Protein AF-0000000075994487 (afdb_homodimer)

Foldseek 3Di:
DVVVVVVVCLVVNAQDKDFDPPWDKDFDDPVLVVLCVVCVVVVRSQRWHWDFDPDPGTIITTTMHRPVLVVVQVVQVVVVHDRCSNVVVVVVSVVVSVVVCVVVVVVVDPDPVVVVVVVVVVVVPPPPD/DVVVVVVVQLVVNAQDKDFDPPWDKDFDDPVLLVLCVVCVVVVRSQRWHWDFDPDPGGIITTTMHRPVLVVVQVVQVVVVHDRCSNVVVVVVSVVVSVVVCVVVVVVVDPDPVVVVVVVVVVVPPPPPD

Organism: Limulus polyphemus (NCBI:txid6850)

InterPro domains:
  IPR037198 MutL, C-terminal domain superfamily [SSF118116] (3-127)
  IPR042121 MutL, C-terminal domain, regulatory subdomain [G3DSA:3.30.1370.100] (17-128)

Nearest PDB structures (foldseek):
  3ncv-assembly1_A  TM=6.161E-01  e=7.535E-03  Neisseria gonorrhoeae FA 1090
  3gab-assembly2_B  TM=7.189E-01  e=1.034E-01  Bacillus subtilis
  3kdk-assembly1_B  TM=6.990E-01  e=8.539E-02  Bacillus subtilis
  3kdg-assembly1_A  TM=7.070E-01  e=1.838E-01  Bacillus subtilis
  3gab-assembly3_D-2  TM=7.242E-01  e=2.373E-01  Bacillus subtilis

Sequence (258 aa):
MYFVELYKSMNSKNVASSSVQPPLELPCEPDLLQLIKAFTPQLEKLGITITYEASQNSMVKVHTVPSCMLEKEVNEVKRGRKPVIAELVENLIREQMELCKQTRGASGALPKTLVYVLNSQACHGKIHLMYFVELYKSMNSKNVASSSVQPPLELPCEPDLLQLIKAFTPQLEKLGITITYEASQNSMVKVHTVPSCMLEKEVNEVKRGRKPVIAELVENLIREQMELCKQTRGASGALPKTLVYVLNSQACHGKIHL

Radius of gyration: 22.22 Å; Cα contacts (8 Å, |Δi|>4): 333; chains: 2; bounding box: 48×70×47 Å

Solvent-accessible surface area (backbone atoms only — not comparable to full-atom values): 14133 Å² total; per-residue (Å²): 114,68,64,57,50,50,36,57,33,51,76,81,37,64,40,62,56,34,79,41,84,76,54,46,76,40,86,36,53,70,72,54,46,53,48,48,67,74,40,43,70,65,38,40,42,50,13,36,40,73,50,73,56,94,50,93,66,40,41,33,36,33,42,28,34,33,36,67,47,55,51,48,28,52,54,33,42,74,73,72,45,72,80,48,48,69,59,52,51,51,49,40,52,49,55,52,48,53,49,43,44,59,42,36,62,64,47,60,40,69,52,66,56,57,51,50,52,50,53,65,50,50,64,60,60,65,57,82,114,115,68,66,57,50,50,34,56,31,54,77,82,36,66,39,60,55,34,78,42,85,76,55,47,74,41,87,36,54,71,73,54,47,53,48,47,66,73,39,42,70,64,37,41,44,50,14,34,40,73,48,72,56,94,50,92,68,39,41,33,35,32,41,27,34,35,36,68,50,56,51,47,28,54,53,33,43,74,74,70,44,73,80,46,46,70,60,53,52,52,50,41,51,49,55,52,49,54,50,43,44,59,42,36,62,65,47,60,39,68,52,65,55,57,50,51,52,50,54,65,48,53,64,63,60,63,58,84,115

Structure (mmCIF, N/CA/C/O backbone):
data_AF-0000000075994487-model_v1
#
loop_
_entity.id
_entity.type
_entity.pdbx_description
1 polymer 'DNA mismatch repair protein Mlh3-like'
#
loop_
_atom_site.group_PDB
_atom_site.id
_atom_site.type_symbol
_atom_site.label_atom_id
_atom_site.label_alt_id
_atom_site.label_comp_id
_atom_site.label_asym_id
_atom_site.label_entity_id
_atom_site.label_seq_id
_atom_site.pdbx_PDB_ins_code
_atom_site.Cartn_x
_atom_site.Cartn_y
_atom_site.Cartn_z
_atom_site.occupancy
_atom_site.B_iso_or_equiv
_atom_site.auth_seq_id
_atom_site.auth_comp_id
_atom_site.auth_asym_id
_atom_site.auth_atom_id
_atom_site.pdbx_PDB_model_num
ATOM 1 N N . MET A 1 1 ? -16.656 8.016 21.25 1 25.52 1 MET A N 1
ATOM 2 C CA . MET A 1 1 ? -17.547 7.75 20.141 1 25.52 1 MET A CA 1
ATOM 3 C C . MET A 1 1 ? -16.938 8.227 18.812 1 25.52 1 MET A C 1
ATOM 5 O O . MET A 1 1 ? -17.047 7.543 17.797 1 25.52 1 MET A O 1
ATOM 9 N N . TYR A 1 2 ? -16.484 9.453 18.781 1 30.03 2 TYR A N 1
ATOM 10 C CA . TYR A 1 2 ? -15.961 10.117 17.594 1 30.03 2 TYR A CA 1
ATOM 11 C C . TYR A 1 2 ? -14.758 9.359 17.031 1 30.03 2 TYR A C 1
ATOM 13 O O . TYR A 1 2 ? -14.57 9.297 15.82 1 30.03 2 TYR A O 1
ATOM 21 N N . PHE A 1 3 ? -13.938 8.844 18 1 31.95 3 PHE A N 1
ATOM 22 C CA . PHE A 1 3 ? -12.703 8.164 17.609 1 31.95 3 PHE A CA 1
ATOM 23 C C . PHE A 1 3 ? -13 6.996 16.672 1 31.95 3 PHE A C 1
ATOM 25 O O . PHE A 1 3 ? -12.32 6.824 15.664 1 31.95 3 PHE A O 1
ATOM 32 N N . VAL A 1 4 ? -13.914 6.246 17.172 1 37.81 4 VAL A N 1
ATOM 33 C CA . VAL A 1 4 ? -14.242 5 16.5 1 37.81 4 VAL A CA 1
ATOM 34 C C . VAL A 1 4 ? -14.781 5.297 15.102 1 37.81 4 VAL A C 1
ATOM 36 O O . VAL A 1 4 ? -14.477 4.582 14.141 1 37.81 4 VAL A O 1
ATOM 39 N N . GLU A 1 5 ? -15.578 6.277 15.148 1 37.22 5 GLU A N 1
ATOM 40 C CA . GLU A 1 5 ? -16.234 6.586 13.883 1 37.22 5 GLU A CA 1
ATOM 41 C C . GLU A 1 5 ? -15.227 7.035 12.828 1 37.22 5 GLU A C 1
ATOM 43 O O . GLU A 1 5 ? -15.352 6.688 11.656 1 37.22 5 GLU A O 1
ATOM 48 N N . LEU A 1 6 ? -14.359 7.793 13.344 1 37.19 6 LEU A N 1
ATOM 49 C CA . LEU A 1 6 ? -13.336 8.297 12.422 1 37.19 6 LEU A CA 1
ATOM 50 C C . LEU A 1 6 ? -12.492 7.148 11.867 1 37.19 6 LEU A C 1
ATOM 52 O O . LEU A 1 6 ? -12.133 7.152 10.688 1 37.19 6 LEU A O 1
ATOM 56 N N . TYR A 1 7 ? -12.273 6.266 12.844 1 38.31 7 TYR A N 1
ATOM 57 C CA . TYR A 1 7 ? -11.508 5.102 12.398 1 38.31 7 TYR A CA 1
ATOM 58 C C . TYR A 1 7 ? -12.281 4.316 11.344 1 38.31 7 TYR A C 1
ATOM 60 O O . TYR A 1 7 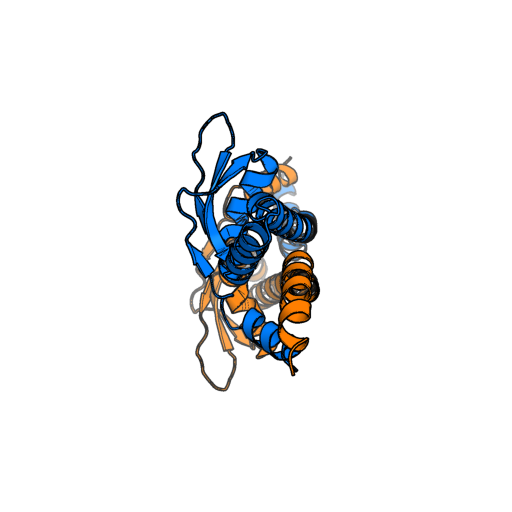? -11.695 3.801 10.391 1 38.31 7 TYR A O 1
ATOM 68 N N . LYS A 1 8 ? -13.531 4.168 11.766 1 39.31 8 LYS A N 1
ATOM 69 C CA . LYS A 1 8 ? -14.383 3.422 10.844 1 39.31 8 LYS A CA 1
ATOM 70 C C . LYS A 1 8 ? -14.367 4.047 9.453 1 39.31 8 LYS A C 1
ATOM 72 O O . LYS A 1 8 ? -14.438 3.34 8.445 1 39.31 8 LYS A O 1
ATOM 77 N N . SER A 1 9 ? -14.406 5.379 9.508 1 38.44 9 SER A N 1
ATOM 78 C CA . SER A 1 9 ? -14.438 6.098 8.234 1 38.44 9 SER A CA 1
ATOM 79 C C . SER A 1 9 ? -13.133 5.926 7.469 1 38.44 9 SER A C 1
ATOM 81 O O . SER A 1 9 ? -13.125 5.957 6.234 1 38.44 9 SER A O 1
ATOM 83 N N . MET A 1 10 ? -12.07 5.922 8.156 1 39.94 10 MET A N 1
ATOM 84 C CA . MET A 1 10 ? -10.789 5.895 7.457 1 39.94 10 MET A CA 1
ATOM 85 C C . MET A 1 10 ? -10.602 4.57 6.727 1 39.94 10 MET A C 1
ATOM 87 O O . MET A 1 10 ? -9.945 4.52 5.688 1 39.94 10 MET A O 1
ATOM 91 N N . ASN A 1 11 ? -10.984 3.475 7.359 1 43.53 11 ASN A N 1
ATOM 92 C CA . ASN A 1 11 ? -10.844 2.252 6.578 1 43.53 11 ASN A CA 1
ATOM 93 C C . ASN A 1 11 ? -11.516 2.381 5.215 1 43.53 11 ASN A C 1
ATOM 95 O O . ASN A 1 11 ? -11.008 1.871 4.215 1 43.53 11 ASN A O 1
ATOM 99 N N . SER A 1 12 ? -12.875 2.537 5.254 1 44.47 12 SER A N 1
ATOM 100 C CA . SER A 1 12 ? -13.625 2.674 4.012 1 44.47 12 SER A CA 1
ATOM 101 C C . SER A 1 12 ? -13.539 4.098 3.469 1 44.47 12 SER A C 1
ATOM 103 O O . SER A 1 12 ? -13.641 4.312 2.26 1 44.47 12 SER A O 1
ATOM 105 N N . LYS A 1 13 ? -13.688 5.246 4.348 1 50.5 13 LYS A N 1
ATOM 106 C CA . LYS A 1 13 ? -13.984 6.59 3.855 1 50.5 13 LYS A CA 1
ATOM 107 C C . LYS A 1 13 ? -12.742 7.477 3.895 1 50.5 13 LYS A C 1
ATOM 109 O O . LYS A 1 13 ? -11.953 7.41 4.84 1 50.5 13 LYS A O 1
ATOM 114 N N . ASN A 1 14 ? -12.219 8.016 2.75 1 60.41 14 ASN A N 1
ATOM 115 C CA . ASN A 1 14 ? -11.281 9.094 2.48 1 60.41 14 ASN A CA 1
ATOM 116 C C . ASN A 1 14 ? -11.383 10.203 3.527 1 60.41 14 ASN A C 1
ATOM 118 O O . ASN A 1 14 ? -12.477 10.547 3.967 1 60.41 14 ASN A O 1
ATOM 122 N N . VAL A 1 15 ? -10.227 10.375 4.273 1 76.12 15 VAL A N 1
ATOM 123 C CA . VAL A 1 15 ? -10.109 11.539 5.148 1 76.12 15 VAL A CA 1
ATOM 124 C C . VAL A 1 15 ? -10.461 12.805 4.371 1 76.12 15 VAL A C 1
ATOM 126 O O . VAL A 1 15 ? -10.078 12.953 3.207 1 76.12 15 VAL A O 1
ATOM 129 N N . ALA A 1 16 ? -11.422 13.625 4.988 1 85.31 16 ALA A N 1
ATOM 130 C CA . ALA A 1 16 ? -11.734 14.898 4.344 1 85.31 16 ALA A CA 1
ATOM 131 C C . ALA A 1 16 ? -10.461 15.688 4.059 1 85.31 16 ALA A C 1
ATOM 133 O O . ALA A 1 16 ? -9.578 15.805 4.918 1 85.31 16 ALA A O 1
ATOM 134 N N . SER A 1 17 ? -10.359 16.125 2.855 1 90.81 17 SER A N 1
ATOM 135 C CA . SER A 1 17 ? -9.141 16.797 2.43 1 90.81 17 SER A CA 1
ATOM 136 C C . SER A 1 17 ? -9.422 18.266 2.1 1 90.81 17 SER A C 1
ATOM 138 O O . SER A 1 17 ? -10.547 18.625 1.745 1 90.81 17 SER A O 1
ATOM 140 N N . SER A 1 18 ? -8.484 19.125 2.436 1 93.94 18 SER A N 1
ATOM 141 C CA . SER A 1 18 ? -8.547 20.547 2.09 1 93.94 18 SER A CA 1
ATOM 142 C C . SER A 1 18 ? -7.355 20.953 1.229 1 93.94 18 SER A C 1
ATOM 144 O O . SER A 1 18 ? -6.246 20.438 1.403 1 93.94 18 SER A O 1
ATOM 146 N N . SER A 1 19 ? -7.613 21.922 0.346 1 96 19 SER A N 1
ATOM 147 C CA . SER A 1 19 ? -6.551 22.391 -0.541 1 96 19 SER A CA 1
ATOM 148 C C . SER A 1 19 ? -5.652 23.406 0.159 1 96 19 SER A C 1
ATOM 150 O O . SER A 1 19 ? -6.105 24.156 1.029 1 96 19 SER A O 1
ATOM 152 N N . VAL A 1 20 ? -4.438 23.266 -0.206 1 93.31 20 VAL A N 1
ATOM 153 C CA . VAL A 1 20 ? -3.475 24.25 0.297 1 93.31 20 VAL A CA 1
ATOM 154 C C . VAL A 1 20 ? -2.979 25.125 -0.851 1 93.31 20 VAL A C 1
ATOM 156 O O . VAL A 1 20 ? -2.461 24.609 -1.85 1 93.31 20 VAL A O 1
ATOM 159 N N . GLN A 1 21 ? -3.143 26.406 -0.638 1 91.75 21 GLN A N 1
ATOM 160 C CA . GLN A 1 21 ? -2.697 27.375 -1.64 1 91.75 21 GLN A CA 1
ATOM 161 C C . GLN A 1 21 ? -1.892 28.5 -0.999 1 91.75 21 GLN A C 1
ATOM 163 O O . GLN A 1 21 ? -2.395 29.203 -0.126 1 91.75 21 GLN A O 1
ATOM 168 N N . PRO A 1 22 ? -0.601 28.734 -1.573 1 93.06 22 PRO A N 1
ATOM 169 C CA . PRO A 1 22 ? 0.093 27.906 -2.57 1 93.06 22 PRO A CA 1
ATOM 170 C C . PRO A 1 22 ? 0.47 26.531 -2.041 1 93.06 22 PRO A C 1
ATOM 172 O O . PRO A 1 22 ? 0.491 26.312 -0.827 1 93.06 22 PRO A O 1
ATOM 175 N N . PRO A 1 23 ? 0.705 25.609 -2.914 1 94.81 23 PRO A N 1
ATOM 176 C CA . PRO A 1 23 ? 1.101 24.281 -2.441 1 94.81 23 PRO A CA 1
ATOM 177 C C . PRO A 1 23 ? 2.297 24.312 -1.492 1 94.81 23 PRO A C 1
ATOM 179 O O . PRO A 1 23 ? 3.17 25.172 -1.634 1 94.81 23 PRO A O 1
ATOM 182 N N . LEU A 1 24 ? 2.244 23.406 -0.53 1 94.06 24 LEU A N 1
ATOM 183 C CA . LEU A 1 24 ? 3.361 23.312 0.403 1 94.06 24 LEU A CA 1
ATOM 184 C C . LEU A 1 24 ? 4.547 22.594 -0.24 1 94.06 24 LEU A C 1
ATOM 186 O O . LEU A 1 24 ? 4.379 21.547 -0.865 1 94.06 24 LEU A O 1
ATOM 190 N N . GLU A 1 25 ? 5.656 23.219 -0.184 1 92.06 25 GLU A N 1
ATOM 191 C CA . GLU A 1 25 ? 6.875 22.609 -0.707 1 92.06 25 GLU A CA 1
ATOM 192 C C . GLU A 1 25 ? 7.707 22 0.413 1 92.06 25 GLU A C 1
ATOM 194 O O . GLU A 1 25 ? 8.008 22.656 1.408 1 92.06 25 GLU A O 1
ATOM 199 N N . LEU A 1 26 ? 7.914 20.781 0.241 1 91.25 26 LEU A N 1
ATOM 200 C CA . LEU A 1 26 ? 8.711 20.078 1.241 1 91.25 26 LEU A CA 1
ATOM 201 C C . LEU A 1 26 ? 9.922 19.422 0.602 1 91.25 26 LEU A C 1
ATOM 203 O O . LEU A 1 26 ? 9.844 18.906 -0.513 1 91.25 26 LEU A O 1
ATOM 207 N N . PRO A 1 27 ? 11.055 19.547 1.293 1 88.06 27 PRO A N 1
ATOM 208 C CA . PRO A 1 27 ? 12.211 18.797 0.791 1 88.06 27 PRO A CA 1
ATOM 209 C C . PRO A 1 27 ? 12 17.281 0.825 1 88.06 27 PRO A C 1
ATOM 211 O O . PRO A 1 27 ? 11.305 16.781 1.708 1 88.06 27 PRO A O 1
ATOM 214 N N . CYS A 1 28 ? 12.547 16.547 -0.236 1 86.75 28 CYS A N 1
ATOM 215 C CA . CYS A 1 28 ? 12.328 15.102 -0.309 1 86.75 28 CYS A CA 1
ATOM 216 C C . CYS A 1 28 ? 13.594 14.383 -0.771 1 86.75 28 CYS A C 1
ATOM 218 O O . CYS A 1 28 ? 14.125 14.68 -1.84 1 86.75 28 CYS A O 1
ATOM 220 N N . GLU A 1 29 ? 14.07 13.562 0.104 1 83.06 29 GLU A N 1
ATOM 221 C CA . GLU A 1 29 ? 15.18 12.703 -0.292 1 83.06 29 GLU A CA 1
ATOM 222 C C . GLU A 1 29 ? 14.75 11.695 -1.36 1 83.06 29 GLU A C 1
ATOM 224 O O . GLU A 1 29 ? 13.586 11.312 -1.42 1 83.06 29 GLU A O 1
ATOM 229 N N . PRO A 1 30 ? 15.742 11.258 -2.164 1 80.81 30 PRO A N 1
ATOM 230 C CA . PRO A 1 30 ? 15.414 10.336 -3.254 1 80.81 30 PRO A CA 1
ATOM 231 C C . PRO A 1 30 ? 14.703 9.07 -2.764 1 80.81 30 PRO A C 1
ATOM 233 O O . PRO A 1 30 ? 13.773 8.594 -3.412 1 80.81 30 PRO A O 1
ATOM 236 N N . ASP A 1 31 ? 15.18 8.531 -1.691 1 78.06 31 ASP A N 1
ATOM 237 C CA . ASP A 1 31 ? 14.57 7.316 -1.156 1 78.06 31 ASP A CA 1
ATOM 238 C C . ASP A 1 31 ? 13.125 7.57 -0.732 1 78.06 31 ASP A C 1
ATOM 240 O O . ASP A 1 31 ? 12.258 6.723 -0.947 1 78.06 31 ASP A O 1
ATOM 244 N N . LEU A 1 32 ? 12.891 8.711 -0.14 1 81.94 32 LEU A N 1
ATOM 245 C CA . LEU A 1 32 ? 11.547 9.078 0.289 1 81.94 32 LEU A CA 1
ATOM 246 C C . LEU A 1 32 ? 10.633 9.305 -0.913 1 81.94 32 LEU A C 1
ATOM 248 O O . LEU A 1 32 ? 9.461 8.914 -0.892 1 81.94 32 LEU A O 1
ATOM 252 N N . LEU A 1 33 ? 11.219 9.914 -1.894 1 84.62 33 LEU A N 1
ATOM 253 C CA . LEU A 1 33 ? 10.445 10.18 -3.102 1 84.62 33 LEU A CA 1
ATOM 254 C C . LEU A 1 33 ? 9.953 8.883 -3.73 1 84.62 33 LEU A C 1
ATOM 256 O O . LEU A 1 33 ? 8.805 8.812 -4.188 1 84.62 33 LEU A O 1
ATOM 260 N N . GLN A 1 34 ? 10.828 7.887 -3.758 1 80.5 34 GLN A N 1
ATOM 261 C CA . GLN A 1 34 ? 10.453 6.594 -4.32 1 80.5 34 GLN A CA 1
ATOM 262 C C . GLN A 1 34 ? 9.289 5.977 -3.543 1 80.5 34 GLN A C 1
ATOM 264 O O . GLN A 1 34 ? 8.383 5.398 -4.137 1 80.5 34 GLN A O 1
ATOM 269 N N . LEU A 1 35 ? 9.375 6.117 -2.291 1 81.75 35 LEU A N 1
ATOM 270 C CA . LEU A 1 35 ? 8.328 5.574 -1.437 1 81.75 35 LEU A CA 1
ATOM 271 C C . LEU A 1 35 ? 7.016 6.324 -1.645 1 81.75 35 LEU A C 1
ATOM 273 O O . LEU A 1 35 ? 5.949 5.711 -1.71 1 81.75 35 LEU A O 1
ATOM 277 N N . ILE A 1 36 ? 7.117 7.617 -1.735 1 85.56 36 ILE A N 1
ATOM 278 C CA . ILE A 1 36 ? 5.934 8.438 -1.955 1 85.56 36 ILE A CA 1
ATOM 279 C C . ILE A 1 36 ? 5.246 8.016 -3.254 1 85.56 36 ILE A C 1
ATOM 281 O O . ILE A 1 36 ? 4.027 7.855 -3.295 1 85.56 36 ILE A O 1
ATOM 285 N N . LYS A 1 37 ? 6.055 7.801 -4.25 1 80.31 37 LYS A N 1
ATOM 286 C CA . LYS A 1 37 ? 5.52 7.398 -5.547 1 80.31 37 LYS A CA 1
ATOM 287 C C . LYS A 1 37 ? 4.816 6.047 -5.457 1 80.31 37 LYS A C 1
ATOM 289 O O . LYS A 1 37 ? 3.756 5.852 -6.051 1 80.31 37 LYS A O 1
ATOM 294 N N . ALA A 1 38 ? 5.457 5.227 -4.707 1 73.94 38 ALA A N 1
ATOM 295 C CA . ALA A 1 38 ? 4.949 3.863 -4.598 1 73.94 38 ALA A CA 1
ATOM 296 C C . ALA A 1 38 ? 3.686 3.816 -3.742 1 73.94 38 ALA A C 1
ATOM 298 O O . ALA A 1 38 ? 2.838 2.939 -3.922 1 73.94 38 ALA A O 1
ATOM 299 N N . PHE A 1 39 ? 3.512 4.785 -2.898 1 78.94 39 PHE A N 1
ATOM 300 C CA . PHE A 1 39 ? 2.426 4.684 -1.932 1 78.94 39 PHE A CA 1
ATOM 301 C C . PHE A 1 39 ? 1.471 5.863 -2.061 1 78.94 39 PHE A C 1
ATOM 303 O O . PHE A 1 39 ? 0.866 6.289 -1.076 1 78.94 39 PHE A O 1
ATOM 310 N N . THR A 1 40 ? 1.417 6.383 -3.207 1 83.44 40 THR A N 1
ATOM 311 C CA . THR A 1 40 ? 0.535 7.508 -3.502 1 83.44 40 THR A CA 1
ATOM 312 C C . THR A 1 40 ? -0.908 7.172 -3.137 1 83.44 40 THR A C 1
ATOM 314 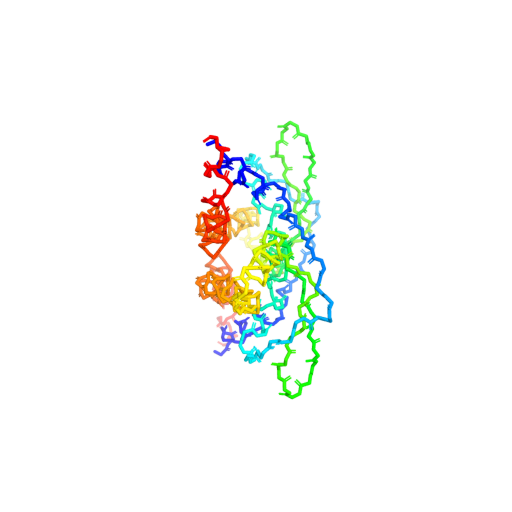O O . THR A 1 40 ? -1.586 7.961 -2.477 1 83.44 40 THR A O 1
ATOM 317 N N . PRO A 1 41 ? -1.413 5.965 -3.438 1 78.94 41 PRO A N 1
ATOM 318 C CA . PRO A 1 41 ? -2.807 5.664 -3.098 1 78.94 41 PRO A CA 1
ATOM 319 C C . PRO A 1 41 ? -3.07 5.719 -1.595 1 78.94 41 PRO A C 1
ATOM 321 O O . PRO A 1 41 ? -4.137 6.172 -1.168 1 78.94 41 PRO A O 1
ATOM 324 N N . GLN A 1 42 ? -2.15 5.262 -0.844 1 79.56 42 GLN A N 1
ATOM 325 C CA . GLN A 1 42 ? -2.301 5.281 0.607 1 79.56 42 GLN A CA 1
ATOM 326 C C . GLN A 1 42 ? -2.309 6.715 1.141 1 79.56 42 GLN A C 1
ATOM 328 O O . GLN A 1 42 ? -3.061 7.031 2.064 1 79.56 42 GLN A O 1
ATOM 333 N N . LEU A 1 43 ? -1.504 7.531 0.589 1 87 43 LEU A N 1
ATOM 334 C CA . LEU A 1 43 ? -1.44 8.93 1.009 1 87 43 LEU A CA 1
ATOM 335 C C . LEU A 1 43 ? -2.723 9.664 0.641 1 87 43 LEU A C 1
ATOM 337 O O . LEU A 1 43 ? -3.201 10.508 1.404 1 87 43 LEU A O 1
ATOM 341 N N . GLU A 1 44 ? -3.215 9.297 -0.473 1 86.44 44 GLU A N 1
ATOM 342 C CA . GLU A 1 44 ? -4.461 9.922 -0.921 1 86.44 44 GLU A CA 1
ATOM 343 C C . GLU A 1 44 ? -5.621 9.555 -0.002 1 86.44 44 GLU A C 1
ATOM 345 O O . GLU A 1 44 ? -6.523 10.367 0.221 1 86.44 44 GLU A O 1
ATOM 350 N N . LYS A 1 45 ? -5.578 8.438 0.495 1 80.38 45 LYS A N 1
ATOM 351 C CA . LYS A 1 45 ? -6.602 8.016 1.447 1 80.38 45 LYS A CA 1
ATOM 352 C C . LYS A 1 45 ? -6.551 8.867 2.715 1 80.38 45 LYS A C 1
ATOM 354 O O . LYS A 1 45 ? -7.559 9.016 3.41 1 80.38 45 LYS A O 1
ATOM 359 N N . LEU A 1 46 ? -5.426 9.438 2.928 1 85.81 46 LEU A N 1
ATOM 360 C CA . LEU A 1 46 ? -5.25 10.289 4.098 1 85.81 46 LEU A CA 1
ATOM 361 C C . LEU A 1 46 ? -5.496 11.758 3.748 1 85.81 46 LEU A C 1
ATOM 363 O O . LEU A 1 46 ? -5.258 12.641 4.57 1 85.81 46 LEU A O 1
ATOM 367 N N . GLY A 1 47 ? -5.836 12.039 2.533 1 90 47 GLY A N 1
ATOM 368 C CA . GLY A 1 47 ? -6.152 13.398 2.115 1 90 47 GLY A CA 1
ATOM 369 C C . GLY A 1 47 ? -4.953 14.148 1.575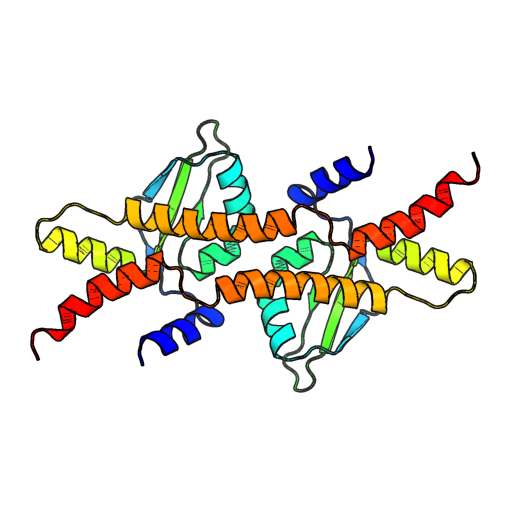 1 90 47 GLY A C 1
ATOM 370 O O . GLY A 1 47 ? -4.996 15.375 1.422 1 90 47 GLY A O 1
ATOM 371 N N . ILE A 1 48 ? -3.879 13.406 1.362 1 93.38 48 ILE A N 1
ATOM 372 C CA . ILE A 1 48 ? -2.656 14.07 0.918 1 93.38 48 ILE A CA 1
ATOM 373 C C . ILE A 1 48 ? -2.447 13.82 -0.574 1 93.38 48 ILE A C 1
ATOM 375 O O . ILE A 1 48 ? -2.41 12.672 -1.019 1 93.38 48 ILE A O 1
ATOM 379 N N . THR A 1 49 ? -2.359 14.82 -1.304 1 95.44 49 THR A N 1
ATOM 380 C CA . THR A 1 49 ? -1.992 14.758 -2.713 1 95.44 49 THR A CA 1
ATOM 381 C C . THR A 1 49 ? -0.668 15.469 -2.961 1 95.44 49 THR A C 1
ATOM 383 O O . THR A 1 49 ? -0.483 16.609 -2.525 1 95.44 49 THR A O 1
ATOM 386 N N . ILE A 1 50 ? 0.215 14.781 -3.65 1 94.62 50 ILE A N 1
ATOM 387 C CA . ILE A 1 50 ? 1.577 15.273 -3.811 1 94.62 50 ILE A CA 1
ATOM 388 C C . ILE A 1 50 ? 1.977 15.219 -5.285 1 94.62 50 ILE A C 1
ATOM 390 O O . ILE A 1 50 ? 1.647 14.266 -5.988 1 94.62 50 ILE A O 1
ATOM 394 N N . THR A 1 51 ? 2.562 16.234 -5.797 1 92.5 51 THR A N 1
ATOM 395 C CA . THR A 1 51 ? 3.227 16.219 -7.094 1 92.5 51 THR A CA 1
ATOM 396 C C . THR A 1 51 ? 4.738 16.359 -6.93 1 92.5 51 THR A C 1
ATOM 398 O O . THR A 1 51 ? 5.211 16.906 -5.934 1 92.5 51 THR A O 1
ATOM 401 N N . TYR A 1 52 ? 5.418 15.734 -7.816 1 88.38 52 TYR A N 1
ATOM 402 C CA . TYR A 1 52 ? 6.875 15.781 -7.75 1 88.38 52 TYR A CA 1
ATOM 403 C C . TYR A 1 52 ? 7.477 15.984 -9.133 1 88.38 52 TYR A C 1
ATOM 405 O O . TYR A 1 52 ? 6.844 15.664 -10.148 1 88.38 52 TYR A O 1
ATOM 413 N N . GLU A 1 53 ? 8.523 16.891 -9.141 1 74.81 53 GLU A N 1
ATOM 414 C CA . GLU A 1 53 ? 9.242 17.125 -10.391 1 74.81 53 GLU A CA 1
ATOM 415 C C . GLU A 1 53 ? 10.523 16.297 -10.453 1 74.81 53 GLU A C 1
ATOM 417 O O . GLU A 1 53 ? 11.133 16 -9.414 1 74.81 53 GLU A O 1
ATOM 422 N N . ALA A 1 54 ? 10.727 15.68 -11.516 1 67.44 54 ALA A N 1
ATOM 423 C CA . ALA A 1 54 ? 11.93 14.883 -11.75 1 67.44 54 ALA A CA 1
ATOM 424 C C . ALA A 1 54 ? 13.188 15.75 -11.656 1 67.44 54 ALA A C 1
ATOM 426 O O . ALA A 1 54 ? 14.258 15.359 -12.117 1 67.44 54 ALA A O 1
ATOM 427 N N . SER A 1 55 ? 13.086 16.797 -10.906 1 66.38 55 SER A N 1
ATOM 428 C CA . SER A 1 55 ? 14.258 17.656 -10.898 1 66.38 55 SER A CA 1
ATOM 429 C C . SER A 1 55 ? 15.297 17.172 -9.891 1 66.38 55 SER A C 1
ATOM 431 O O . SER A 1 55 ? 15.008 16.297 -9.07 1 66.38 55 SER A O 1
ATOM 433 N N . GLN A 1 56 ? 16.594 17.656 -10.055 1 63.22 56 GLN A N 1
ATOM 434 C CA . GLN A 1 56 ? 17.75 17.359 -9.211 1 63.22 56 GLN A CA 1
ATOM 435 C C . GLN A 1 56 ? 17.438 17.609 -7.738 1 63.22 56 GLN A C 1
ATOM 437 O O . GLN A 1 56 ? 17.953 16.906 -6.859 1 63.22 56 GLN A O 1
ATOM 442 N N . ASN A 1 57 ? 16.719 18.688 -7.48 1 66.56 57 ASN A N 1
ATOM 443 C CA . ASN A 1 57 ? 16.359 18.938 -6.09 1 66.56 57 ASN A CA 1
ATOM 444 C C . ASN A 1 57 ? 15.055 18.25 -5.711 1 66.56 57 ASN A C 1
ATOM 446 O O . ASN A 1 57 ? 13.992 18.594 -6.234 1 66.56 57 ASN A O 1
ATOM 450 N N . SER A 1 58 ? 15.141 17.172 -5.156 1 76.88 58 SER A N 1
ATOM 451 C CA . SER A 1 58 ? 13.969 16.344 -4.922 1 76.88 58 SER A CA 1
ATOM 452 C C . SER A 1 58 ? 12.977 17.031 -3.99 1 76.88 58 SER A C 1
ATOM 454 O O . SER A 1 58 ? 13.18 17.078 -2.775 1 76.88 58 SER A O 1
ATOM 456 N N . MET A 1 59 ? 12.25 18.125 -4.555 1 86.06 59 MET A N 1
ATOM 457 C CA . MET A 1 59 ? 11.164 18.766 -3.822 1 86.06 59 MET A CA 1
ATOM 458 C C . MET A 1 59 ? 9.82 18.156 -4.211 1 86.06 59 MET A C 1
ATOM 460 O O . MET A 1 59 ? 9.594 17.844 -5.379 1 86.06 59 MET A O 1
ATOM 464 N N . VAL A 1 60 ? 9.016 18.062 -3.131 1 92.62 60 VAL A N 1
ATOM 465 C CA . VAL A 1 60 ? 7.656 17.625 -3.432 1 92.62 60 VAL A CA 1
ATOM 466 C C . VAL A 1 60 ? 6.676 18.75 -3.094 1 92.62 60 VAL A C 1
ATOM 468 O O . VAL A 1 60 ? 6.953 19.594 -2.238 1 92.62 60 VAL A O 1
ATOM 471 N N . LYS A 1 61 ? 5.641 18.875 -3.914 1 94.69 61 LYS A N 1
ATOM 472 C CA . LYS A 1 61 ? 4.578 19.844 -3.676 1 94.69 61 LYS A CA 1
ATOM 473 C C . LYS A 1 61 ? 3.318 19.172 -3.152 1 94.69 61 LYS A C 1
ATOM 475 O O . LYS A 1 61 ? 2.791 18.25 -3.787 1 94.69 61 LYS A O 1
ATOM 480 N N . VAL A 1 62 ? 2.887 19.641 -2.021 1 95.75 62 VAL A N 1
ATOM 481 C CA . VAL A 1 62 ? 1.678 19.094 -1.412 1 95.75 62 VAL A CA 1
ATOM 482 C C . VAL A 1 62 ? 0.487 20 -1.729 1 95.75 62 VAL A C 1
ATOM 484 O O . VAL A 1 62 ? 0.478 21.172 -1.368 1 95.75 62 VAL A O 1
ATOM 487 N N . HIS A 1 63 ? -0.532 19.438 -2.35 1 97.12 63 HIS A N 1
ATOM 488 C CA . HIS A 1 63 ? -1.652 20.203 -2.869 1 97.12 63 HIS A CA 1
ATOM 489 C C . HIS A 1 63 ? -2.857 20.125 -1.938 1 97.12 63 HIS A C 1
ATOM 491 O O . HIS A 1 63 ? -3.648 21.062 -1.853 1 97.12 63 HIS A O 1
ATOM 497 N N . THR A 1 64 ? -3.059 18.969 -1.351 1 96.56 64 THR A N 1
ATOM 498 C CA . THR A 1 64 ? -4.145 18.797 -0.391 1 96.56 64 THR A CA 1
ATOM 499 C C . THR A 1 64 ? -3.633 18.141 0.887 1 96.56 64 THR A C 1
ATOM 501 O O . THR A 1 64 ? -2.65 17.391 0.858 1 96.56 64 THR A O 1
ATOM 504 N N . VAL A 1 65 ? -4.324 18.484 1.995 1 94.44 65 VAL A N 1
ATOM 505 C CA . VAL A 1 65 ? -3.998 17.938 3.309 1 94.44 65 VAL A CA 1
ATOM 506 C C . VAL A 1 65 ? -5.281 17.578 4.055 1 94.44 65 VAL A C 1
ATOM 508 O O . VAL A 1 65 ? -6.363 18.062 3.711 1 94.44 65 VAL A O 1
ATOM 511 N N . PRO A 1 66 ? -5.195 16.703 5.031 1 90.44 66 PRO A N 1
ATOM 512 C CA . PRO A 1 66 ? -6.383 16.5 5.859 1 90.44 66 PRO A CA 1
ATOM 513 C C . PRO A 1 66 ? -6.984 17.797 6.379 1 90.44 66 PRO A C 1
ATOM 515 O O . PRO A 1 66 ? -6.258 18.656 6.906 1 90.44 66 PRO A O 1
ATOM 518 N N . SER A 1 67 ? -8.242 17.953 6.293 1 91.94 67 SER A N 1
ATOM 519 C CA . SER A 1 67 ? -8.922 19.203 6.629 1 91.94 67 SER A CA 1
ATOM 520 C C . SER A 1 67 ? -8.656 19.609 8.078 1 91.94 67 SER A C 1
ATOM 522 O O . SER A 1 67 ? -8.57 20.797 8.391 1 91.94 67 SER A O 1
ATOM 524 N N . CYS A 1 68 ? -8.562 18.625 8.883 1 88.31 68 CYS A N 1
ATOM 525 C CA . CYS A 1 68 ? -8.344 18.906 10.289 1 88.31 68 CYS A CA 1
ATOM 526 C C . CYS A 1 68 ? -7.012 19.625 10.5 1 88.31 68 CYS A C 1
ATOM 528 O O . CYS A 1 68 ? -6.844 20.359 11.469 1 88.31 68 CYS A O 1
ATOM 530 N N . MET A 1 69 ? -6.051 19.406 9.68 1 92.31 69 MET A N 1
ATOM 531 C CA . MET A 1 69 ? -4.762 20.078 9.789 1 92.31 69 MET A CA 1
ATOM 532 C C . MET A 1 69 ? -4.902 21.562 9.461 1 92.31 69 MET A C 1
ATOM 534 O O . MET A 1 69 ? -4.285 22.406 10.109 1 92.31 69 MET A O 1
ATOM 538 N N . LEU A 1 70 ? -5.641 21.844 8.43 1 92 70 LEU A N 1
ATOM 539 C CA . LEU A 1 70 ? -5.867 23.25 8.078 1 92 70 LEU A CA 1
ATOM 540 C C . LEU A 1 70 ? -6.629 23.969 9.188 1 92 70 LEU A C 1
ATOM 542 O O . LEU A 1 70 ? -6.336 25.125 9.492 1 92 70 LEU A O 1
ATOM 546 N N . GLU A 1 71 ? -7.578 23.297 9.727 1 89.88 71 GLU A N 1
ATOM 547 C CA . GLU A 1 71 ? -8.344 23.859 10.828 1 89.88 71 GLU A CA 1
ATOM 548 C C . GLU A 1 71 ? -7.43 24.219 12 1 89.88 71 GLU A C 1
ATOM 550 O O . GLU A 1 71 ? -7.559 25.297 12.594 1 89.88 71 GLU A O 1
ATOM 555 N N . LYS A 1 72 ? -6.633 23.328 12.359 1 90.12 72 LYS A N 1
ATOM 556 C CA . LYS A 1 72 ? -5.688 23.594 13.445 1 90.12 72 LYS A CA 1
ATOM 557 C C . LYS A 1 72 ? -4.797 24.797 13.117 1 90.12 72 LYS A C 1
ATOM 559 O O . LYS A 1 72 ? -4.547 25.641 13.984 1 90.12 72 LYS A O 1
ATOM 564 N N . GLU A 1 73 ? -4.27 24.812 11.891 1 92 73 GLU A N 1
ATOM 565 C CA . GLU A 1 73 ? -3.451 25.938 11.438 1 92 73 GLU A CA 1
ATOM 566 C C . GLU A 1 73 ? -4.176 27.266 11.633 1 92 73 GLU A C 1
ATOM 568 O O . GLU A 1 73 ? -3.6 28.219 12.156 1 92 73 GLU A O 1
ATOM 573 N N . VAL A 1 74 ? -5.375 27.344 11.219 1 90.38 74 VAL A N 1
ATOM 574 C CA . VAL A 1 74 ? -6.172 28.562 11.32 1 90.38 74 VAL A CA 1
ATOM 575 C C . VAL A 1 74 ? -6.348 28.953 12.789 1 90.38 74 VAL A C 1
ATOM 577 O O . VAL A 1 74 ? -6.184 30.109 13.156 1 90.38 74 VAL A O 1
ATOM 580 N N . ASN A 1 75 ? -6.676 27.922 13.602 1 89 75 ASN A N 1
ATOM 581 C CA . ASN A 1 75 ? -6.879 28.172 15.031 1 89 75 ASN A CA 1
ATOM 582 C C . ASN A 1 75 ? -5.609 28.688 15.695 1 89 75 ASN A C 1
ATOM 584 O O . ASN A 1 75 ? -5.664 29.625 16.5 1 89 75 ASN A O 1
ATOM 588 N N . GLU A 1 76 ? -4.492 28.125 15.359 1 91.75 76 GLU A N 1
ATOM 589 C CA . GLU A 1 76 ? -3.217 28.562 15.93 1 91.75 76 GLU A CA 1
ATOM 590 C C . GLU A 1 76 ? -2.898 30 15.539 1 91.75 76 GLU A C 1
ATOM 592 O O . GLU A 1 76 ? -2.518 30.812 16.391 1 91.75 76 GLU A O 1
ATOM 597 N N . VAL A 1 77 ? -3.064 30.328 14.32 1 91.88 77 VAL A N 1
ATOM 598 C CA . VAL A 1 77 ? -2.768 31.672 13.82 1 91.88 77 VAL A CA 1
ATOM 599 C C . VAL A 1 77 ? -3.709 32.688 14.461 1 91.88 77 VAL A C 1
ATOM 601 O O . VAL A 1 77 ? -3.287 33.781 14.844 1 91.88 77 VAL A O 1
ATOM 604 N N . LYS A 1 78 ? -4.969 32.375 14.664 1 92 78 LYS A N 1
ATOM 605 C CA . LYS A 1 78 ? -5.957 33.219 15.305 1 92 78 LYS A CA 1
ATOM 606 C C . LYS A 1 78 ? -5.574 33.531 16.75 1 92 78 LYS A C 1
ATOM 608 O O . LYS A 1 78 ? -5.871 34.625 17.266 1 92 78 LYS A O 1
ATOM 613 N N . ARG A 1 79 ? -4.914 32.625 17.406 1 92.5 79 ARG A N 1
ATOM 614 C CA . ARG A 1 79 ? -4.5 32.781 18.797 1 92.5 79 ARG A CA 1
ATOM 615 C C . ARG A 1 79 ? -3.135 33.469 18.891 1 92.5 79 ARG A C 1
ATOM 617 O O . ARG A 1 79 ? -2.561 33.562 19.969 1 92.5 79 ARG A O 1
ATOM 624 N N . GLY A 1 80 ? -2.551 33.844 17.734 1 93.38 80 GLY A N 1
ATOM 625 C CA . GLY A 1 80 ? -1.288 34.562 17.703 1 93.38 80 GLY A CA 1
ATOM 626 C C . GLY A 1 80 ? -0.078 33.625 17.766 1 93.38 80 GLY A C 1
ATOM 627 O O . GLY A 1 80 ? 1.015 34.062 18.141 1 93.38 80 GLY A O 1
ATOM 628 N N . ARG A 1 81 ? -0.293 32.438 17.469 1 93.5 81 ARG A N 1
ATOM 629 C CA . ARG A 1 81 ? 0.798 31.453 17.484 1 93.5 81 ARG A CA 1
ATOM 630 C C . ARG A 1 81 ? 1.345 31.219 16.078 1 93.5 81 ARG A C 1
ATOM 632 O O . ARG A 1 81 ? 0.825 31.766 15.102 1 93.5 81 ARG A O 1
ATOM 639 N N . LYS A 1 82 ? 2.43 30.562 15.883 1 93.56 82 LYS A N 1
ATOM 640 C CA . LYS A 1 82 ? 3.096 30.281 14.617 1 93.56 82 LYS A CA 1
ATOM 641 C C . LYS A 1 82 ? 2.334 29.234 13.812 1 93.56 82 LYS A C 1
ATOM 643 O O . LYS A 1 82 ? 1.791 28.281 14.375 1 93.56 82 LYS A O 1
ATOM 648 N N . PRO A 1 83 ? 2.363 29.375 12.422 1 91.12 83 PRO A N 1
ATOM 649 C CA . PRO A 1 83 ? 1.793 28.344 11.555 1 91.12 83 PRO A CA 1
ATOM 650 C C . PRO A 1 83 ? 2.445 26.969 11.758 1 91.12 83 PRO A C 1
ATOM 652 O O . PRO A 1 83 ? 3.662 26.891 11.953 1 91.12 83 PRO A O 1
ATOM 655 N N . VAL A 1 84 ? 1.667 25.906 11.758 1 92.94 84 VAL A N 1
ATOM 656 C CA . VAL A 1 84 ? 2.219 24.609 12.133 1 92.94 84 VAL A CA 1
ATOM 657 C C . VAL A 1 84 ? 1.928 23.578 11.031 1 92.94 84 VAL A C 1
ATOM 659 O O . VAL A 1 84 ? 2.344 22.422 11.125 1 92.94 84 VAL A O 1
ATOM 662 N N . ILE A 1 85 ? 1.259 23.906 9.953 1 93.69 85 ILE A N 1
ATOM 663 C CA . ILE A 1 85 ? 0.729 22.938 8.992 1 93.69 85 ILE A CA 1
ATOM 664 C C . ILE A 1 85 ? 1.88 22.234 8.273 1 93.69 85 ILE A C 1
ATOM 666 O O . ILE A 1 85 ? 1.803 21.047 7.988 1 93.69 85 ILE A O 1
ATOM 670 N N . ALA A 1 86 ? 2.941 22.938 7.922 1 93.44 86 ALA A N 1
ATOM 671 C CA . ALA A 1 86 ? 4.074 22.344 7.219 1 93.44 86 ALA A CA 1
ATOM 672 C C . ALA A 1 86 ? 4.699 21.219 8.039 1 93.44 86 ALA A C 1
ATOM 674 O O . ALA A 1 86 ? 4.98 20.141 7.508 1 93.44 86 ALA A O 1
ATOM 675 N N . GLU A 1 87 ? 4.844 21.469 9.281 1 94.31 87 GLU A N 1
ATOM 676 C CA . GLU A 1 87 ? 5.434 20.484 10.18 1 94.31 87 GLU A CA 1
ATOM 677 C C . GLU A 1 87 ? 4.512 19.281 10.352 1 94.31 87 GLU A C 1
ATOM 679 O O . GLU A 1 87 ? 4.969 18.141 10.359 1 94.31 87 GLU A O 1
ATOM 684 N N . LEU A 1 88 ? 3.271 19.547 10.539 1 94.44 88 LEU A N 1
ATOM 685 C CA . LEU A 1 88 ? 2.295 18.469 10.727 1 94.44 88 LEU A CA 1
ATOM 686 C C . LEU A 1 88 ? 2.244 17.562 9.5 1 94.44 88 LEU A C 1
ATOM 688 O O . LEU A 1 88 ? 2.223 16.344 9.633 1 94.44 88 LEU A O 1
ATOM 692 N N . VAL A 1 89 ? 2.262 18.172 8.344 1 95.06 89 VAL A N 1
ATOM 693 C CA . VAL A 1 89 ? 2.195 17.422 7.09 1 95.06 89 VAL A CA 1
ATOM 694 C C . VAL A 1 89 ? 3.473 16.594 6.91 1 95.06 89 VAL A C 1
ATOM 696 O O . VAL A 1 89 ? 3.418 15.422 6.539 1 95.06 89 VAL A O 1
ATOM 699 N N . GLU A 1 90 ? 4.59 17.188 7.141 1 93.44 90 GLU A N 1
ATOM 700 C CA . GLU A 1 90 ? 5.863 16.484 7.043 1 93.44 90 GLU A CA 1
ATOM 701 C C . GLU A 1 90 ? 5.895 15.273 7.98 1 93.44 90 GLU A C 1
ATOM 703 O O . GLU A 1 90 ? 6.32 14.188 7.586 1 93.44 90 GLU A O 1
ATOM 708 N N . ASN A 1 91 ? 5.418 15.492 9.188 1 94.25 91 ASN A N 1
ATOM 709 C CA . ASN A 1 91 ? 5.371 14.406 10.164 1 94.25 91 ASN A CA 1
ATOM 710 C C . ASN A 1 91 ? 4.449 13.281 9.711 1 94.25 91 ASN A C 1
ATOM 712 O O . ASN A 1 91 ? 4.781 12.102 9.867 1 94.25 91 ASN A O 1
ATOM 716 N N . LEU A 1 92 ? 3.311 13.648 9.219 1 92.69 92 LEU A N 1
ATOM 717 C CA . LEU A 1 92 ? 2.354 12.656 8.742 1 92.69 92 LEU A CA 1
ATOM 718 C C . LEU A 1 92 ? 2.949 11.836 7.605 1 92.69 92 LEU A C 1
ATOM 720 O O . LEU A 1 92 ? 2.852 10.602 7.609 1 92.69 92 LEU A O 1
ATOM 724 N N . ILE A 1 93 ? 3.613 12.492 6.652 1 91.81 93 ILE A N 1
ATOM 725 C CA . ILE A 1 93 ? 4.215 11.812 5.508 1 91.81 93 ILE A CA 1
ATOM 726 C C . ILE A 1 93 ? 5.328 10.883 5.988 1 91.81 93 ILE A C 1
ATOM 728 O O . ILE A 1 93 ? 5.398 9.719 5.57 1 91.81 93 ILE A O 1
ATOM 732 N N . ARG A 1 94 ? 6.145 11.336 6.84 1 89.44 94 ARG A N 1
ATOM 733 C CA . ARG A 1 94 ? 7.242 10.531 7.363 1 89.44 94 ARG A CA 1
ATOM 734 C C . ARG A 1 94 ? 6.715 9.305 8.094 1 89.44 94 ARG A C 1
ATOM 736 O O . ARG A 1 94 ? 7.242 8.195 7.934 1 89.44 94 ARG A O 1
ATOM 743 N N . GLU A 1 95 ? 5.719 9.531 8.953 1 88.81 95 GLU A N 1
ATOM 744 C CA . GLU A 1 95 ? 5.082 8.43 9.672 1 88.81 95 GLU A CA 1
ATOM 745 C C . GLU A 1 95 ? 4.578 7.359 8.711 1 88.81 95 GLU A C 1
ATOM 747 O O . GLU A 1 95 ? 4.797 6.164 8.938 1 88.81 95 GLU A O 1
ATOM 752 N N . GLN A 1 96 ? 3.943 7.797 7.664 1 85.25 96 GLN A N 1
ATOM 753 C CA . GLN A 1 96 ? 3.408 6.855 6.684 1 85.25 96 GLN A CA 1
ATOM 754 C C . GLN A 1 96 ? 4.531 6.145 5.934 1 85.25 96 GLN A C 1
ATOM 756 O O . GLN A 1 96 ? 4.434 4.945 5.656 1 85.25 96 GLN A O 1
ATOM 761 N N . MET A 1 97 ? 5.625 6.859 5.594 1 84.94 97 MET A N 1
ATOM 762 C CA . MET A 1 97 ? 6.738 6.258 4.871 1 84.94 97 MET A CA 1
ATOM 763 C C . MET A 1 97 ? 7.445 5.215 5.727 1 84.94 97 MET A C 1
ATOM 765 O O . MET A 1 97 ? 7.879 4.176 5.219 1 84.94 97 MET A O 1
ATOM 769 N N . GLU A 1 98 ? 7.602 5.555 6.98 1 83.69 98 GLU A N 1
ATOM 770 C CA . GLU A 1 98 ? 8.211 4.586 7.887 1 83.69 98 GLU A CA 1
ATOM 771 C C . GLU A 1 98 ? 7.398 3.295 7.945 1 83.69 98 GLU A C 1
ATOM 773 O O . GLU A 1 98 ? 7.961 2.199 7.941 1 83.69 98 GLU A O 1
ATOM 778 N N . LEU A 1 99 ? 6.164 3.463 8.023 1 77.5 99 LEU A N 1
ATOM 779 C CA . LEU A 1 99 ? 5.27 2.311 8.023 1 77.5 99 LEU A CA 1
ATOM 780 C C . LEU A 1 99 ? 5.414 1.508 6.734 1 77.5 99 LEU A C 1
ATOM 782 O O . LEU A 1 99 ? 5.492 0.278 6.77 1 77.5 99 LEU A O 1
ATOM 786 N N . CYS A 1 100 ? 5.5 2.217 5.629 1 74.12 100 CYS A N 1
ATOM 787 C CA . CYS A 1 100 ? 5.621 1.573 4.328 1 74.12 100 CYS A CA 1
ATOM 788 C C . CYS A 1 100 ? 6.957 0.858 4.191 1 74.12 100 CYS A C 1
ATOM 790 O O . CYS A 1 100 ? 7.035 -0.215 3.59 1 74.12 100 CYS A O 1
ATOM 792 N N . LYS A 1 101 ? 7.977 1.515 4.645 1 73.12 101 LYS A N 1
ATOM 793 C CA . LYS A 1 101 ? 9.297 0.894 4.617 1 73.12 101 LYS A CA 1
ATOM 794 C C . LYS A 1 101 ? 9.289 -0.449 5.34 1 73.12 101 LYS A C 1
ATOM 796 O O . LYS A 1 101 ? 9.922 -1.406 4.891 1 73.12 101 LYS A O 1
ATOM 801 N N . GLN A 1 102 ? 8.672 -0.468 6.414 1 70.69 102 GLN A N 1
ATOM 802 C CA . GLN A 1 102 ? 8.578 -1.714 7.168 1 70.69 102 GLN A CA 1
ATOM 803 C C . GLN A 1 102 ? 7.844 -2.787 6.371 1 70.69 102 GLN A C 1
ATOM 805 O O . GLN A 1 102 ? 8.211 -3.963 6.418 1 70.69 102 GLN A O 1
ATOM 810 N N . THR A 1 103 ? 6.918 -2.262 5.645 1 62.72 103 THR A N 1
ATOM 811 C CA . THR A 1 103 ? 6.152 -3.18 4.809 1 62.72 103 THR A CA 1
ATOM 812 C C . THR A 1 103 ? 6.957 -3.594 3.58 1 62.72 103 THR A C 1
ATOM 814 O O . THR A 1 103 ? 6.949 -4.762 3.191 1 62.72 103 THR A O 1
ATOM 817 N N . ARG A 1 104 ? 7.484 -2.512 2.91 1 58.47 104 ARG A N 1
ATOM 818 C CA . ARG A 1 104 ? 8.305 -2.77 1.732 1 58.47 104 ARG A CA 1
ATOM 819 C C . ARG A 1 104 ? 9.516 -3.621 2.088 1 58.47 104 ARG A C 1
ATOM 821 O O . ARG A 1 104 ? 9.922 -4.496 1.316 1 58.47 104 ARG A O 1
ATOM 828 N N . GLY A 1 105 ? 10.258 -3.006 3.088 1 54 105 GLY A N 1
ATOM 829 C CA . GLY A 1 105 ? 11.375 -3.832 3.516 1 54 105 GLY A CA 1
ATOM 830 C C . GLY A 1 105 ? 11.008 -5.297 3.68 1 54 105 GLY A C 1
ATOM 831 O O . GLY A 1 105 ? 11.789 -6.18 3.33 1 54 105 GLY A O 1
ATOM 832 N N . ALA A 1 106 ? 9.891 -5.414 4.234 1 49.53 106 ALA A N 1
ATOM 833 C CA . ALA A 1 106 ? 9.383 -6.785 4.297 1 49.53 106 ALA A CA 1
ATOM 834 C C . ALA A 1 106 ? 9.07 -7.316 2.9 1 49.53 106 ALA A C 1
ATOM 836 O O . ALA A 1 106 ? 9.25 -8.508 2.629 1 49.53 106 ALA A O 1
ATOM 837 N N . SER A 1 107 ? 8.664 -6.215 2.092 1 51.66 107 SER A N 1
ATOM 838 C CA . SER A 1 107 ? 8.25 -6.57 0.737 1 51.66 107 SER A CA 1
ATOM 839 C C . SER A 1 107 ? 9.43 -6.512 -0.229 1 51.66 107 SER A C 1
ATOM 841 O O . SER A 1 107 ? 9.336 -6.988 -1.361 1 51.66 107 SER A O 1
ATOM 843 N N . GLY A 1 108 ? 10.508 -5.566 0.111 1 54.78 108 GLY A N 1
ATOM 844 C CA . GLY A 1 108 ? 11.641 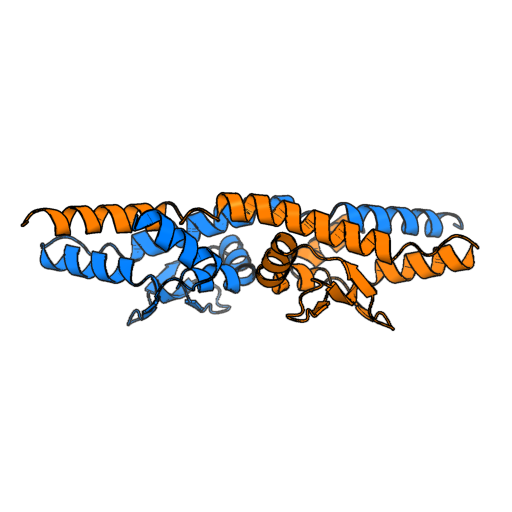-5.488 -0.8 1 54.78 108 GLY A CA 1
ATOM 845 C C . GLY A 1 108 ? 12.117 -6.848 -1.272 1 54.78 108 GLY A C 1
ATOM 846 O O . GLY A 1 108 ? 12.641 -6.977 -2.381 1 54.78 108 GLY A O 1
ATOM 847 N N . ALA A 1 109 ? 11.844 -7.684 -0.486 1 61.59 109 ALA A N 1
ATOM 848 C CA . ALA A 1 109 ? 12.156 -9.055 -0.893 1 61.59 109 ALA A CA 1
ATOM 849 C C . ALA A 1 109 ? 11.008 -9.672 -1.677 1 61.59 109 ALA A C 1
ATOM 851 O O . ALA A 1 109 ? 9.836 -9.352 -1.438 1 61.59 109 ALA A O 1
ATOM 852 N N . LEU A 1 110 ? 11.312 -10.242 -2.787 1 75.25 110 LEU A N 1
ATOM 853 C CA . LEU A 1 110 ? 10.297 -11.016 -3.486 1 75.25 110 LEU A CA 1
ATOM 854 C C . LEU A 1 110 ? 9.477 -11.844 -2.504 1 75.25 110 LEU A C 1
ATOM 856 O O . LEU A 1 110 ? 10.023 -12.398 -1.545 1 75.25 110 LEU A O 1
ATOM 860 N N . PRO A 1 111 ? 8.25 -11.75 -2.736 1 82.19 111 PRO A N 1
ATOM 861 C CA . PRO A 1 111 ? 7.453 -12.648 -1.897 1 82.19 111 PRO A CA 1
ATOM 862 C C . PRO A 1 111 ? 8.008 -14.07 -1.854 1 82.19 111 PRO A C 1
ATOM 864 O O . PRO A 1 111 ? 8.492 -14.578 -2.869 1 82.19 111 PRO A O 1
ATOM 867 N N . LYS A 1 112 ? 7.977 -14.625 -0.71 1 86 112 LYS A N 1
ATOM 868 C CA . LYS A 1 112 ? 8.477 -15.984 -0.517 1 86 112 LYS A CA 1
ATOM 869 C C . LYS A 1 112 ? 7.902 -16.938 -1.561 1 86 112 LYS A C 1
ATOM 871 O O . LYS A 1 112 ? 8.602 -17.828 -2.055 1 86 112 LYS A O 1
ATOM 876 N N . THR A 1 113 ? 6.641 -16.766 -1.855 1 91 113 THR A N 1
ATOM 877 C CA . THR A 1 113 ? 5.984 -17.625 -2.844 1 91 113 THR A CA 1
ATOM 878 C C . THR A 1 113 ? 6.68 -17.516 -4.195 1 91 113 THR A C 1
ATOM 880 O O . THR A 1 113 ? 6.883 -18.516 -4.879 1 91 113 THR A O 1
ATOM 883 N N . LEU A 1 114 ? 7.059 -16.344 -4.629 1 88.06 114 LEU A N 1
ATOM 884 C CA . LEU A 1 114 ? 7.727 -16.141 -5.91 1 88.06 114 LEU A CA 1
ATOM 885 C C . LEU A 1 114 ? 9.141 -16.719 -5.879 1 88.06 114 LEU A C 1
ATOM 887 O O . LEU A 1 114 ? 9.594 -17.297 -6.859 1 88.06 114 LEU A O 1
ATOM 891 N N . VAL A 1 115 ? 9.789 -16.516 -4.77 1 83.19 115 VAL A N 1
ATOM 892 C CA . VAL A 1 115 ? 11.125 -17.078 -4.609 1 83.19 115 VAL A CA 1
ATOM 893 C C . VAL A 1 115 ? 11.07 -18.594 -4.746 1 83.19 115 VAL A C 1
ATOM 895 O O . VAL A 1 115 ? 11.906 -19.203 -5.426 1 83.19 115 VAL A O 1
ATOM 898 N N . TYR A 1 116 ? 10.109 -19.219 -4.141 1 87.94 116 TYR A N 1
ATOM 899 C CA . TYR A 1 116 ? 9.906 -20.672 -4.238 1 87.94 116 TYR A CA 1
ATOM 900 C C . TYR A 1 116 ? 9.727 -21.094 -5.688 1 87.94 116 TYR A C 1
ATOM 902 O O . TYR A 1 116 ? 10.352 -22.047 -6.145 1 87.94 116 TYR A O 1
ATOM 910 N N . VAL A 1 117 ? 8.859 -20.438 -6.375 1 89.31 117 VAL A N 1
ATOM 911 C CA . VAL A 1 117 ? 8.562 -20.766 -7.762 1 89.31 117 VAL A CA 1
ATOM 912 C C . VAL A 1 117 ? 9.828 -20.656 -8.602 1 89.31 117 VAL A C 1
ATOM 914 O O . VAL A 1 117 ? 10.148 -21.562 -9.375 1 89.31 117 VAL A O 1
ATOM 917 N N . LEU A 1 118 ? 10.523 -19.641 -8.414 1 83.62 118 LEU A N 1
ATOM 918 C CA . LEU A 1 118 ? 11.727 -19.391 -9.195 1 83.62 118 LEU A CA 1
ATOM 919 C C . LEU A 1 118 ? 12.797 -20.438 -8.898 1 83.62 118 LEU A C 1
ATOM 921 O O . LEU A 1 118 ? 13.477 -20.906 -9.805 1 83.62 118 LEU A O 1
ATOM 925 N N . ASN A 1 119 ? 12.898 -20.781 -7.676 1 83.12 119 ASN A N 1
ATOM 926 C CA . ASN A 1 119 ? 13.867 -21.781 -7.273 1 83.12 119 ASN A CA 1
ATOM 927 C C . ASN A 1 119 ? 13.5 -23.172 -7.809 1 83.12 119 ASN A C 1
ATOM 929 O O . ASN A 1 119 ? 14.375 -23.953 -8.148 1 83.12 119 ASN A O 1
ATOM 933 N N . SER A 1 120 ? 12.266 -23.406 -7.793 1 80.62 120 SER A N 1
ATOM 934 C CA . SER A 1 120 ? 11.789 -24.703 -8.266 1 80.62 120 SER A CA 1
ATOM 935 C C . SER A 1 120 ? 12.039 -24.859 -9.766 1 80.62 120 SER A C 1
ATOM 937 O O . SER A 1 120 ? 12.227 -25.984 -10.25 1 80.62 120 SER A O 1
ATOM 939 N N . GLN A 1 121 ? 11.992 -23.766 -10.508 1 73.88 121 GLN A N 1
ATOM 940 C CA . GLN A 1 121 ? 12.203 -23.797 -11.953 1 73.88 121 GLN A CA 1
ATOM 941 C C . GLN A 1 121 ? 13.688 -23.812 -12.289 1 73.88 121 GLN A C 1
ATOM 943 O O . GLN A 1 121 ? 14.086 -24.375 -13.312 1 73.88 121 GLN A O 1
ATOM 948 N N . ALA A 1 122 ? 14.477 -22.875 -11.703 1 61.06 122 ALA A N 1
ATOM 949 C CA . ALA A 1 122 ? 15.914 -22.797 -11.961 1 61.06 122 ALA A CA 1
ATOM 950 C C . ALA A 1 122 ? 16.594 -24.141 -11.758 1 61.06 122 ALA A C 1
ATOM 952 O O . ALA A 1 122 ? 17.594 -24.453 -12.414 1 61.06 122 ALA A O 1
ATOM 953 N N . CYS A 1 123 ? 16.266 -24.797 -10.695 1 48.41 123 CYS A N 1
ATOM 954 C CA . CYS A 1 123 ? 16.938 -26.094 -10.586 1 48.41 123 CYS A CA 1
ATOM 955 C C . CYS A 1 123 ? 16.781 -26.906 -11.859 1 48.41 123 CYS A C 1
ATOM 957 O O . CYS A 1 123 ? 17.531 -27.844 -12.109 1 48.41 123 CYS A O 1
ATOM 959 N N . HIS A 1 124 ? 15.758 -26.734 -12.539 1 45.03 124 HIS A N 1
ATOM 960 C CA . HIS A 1 124 ? 15.664 -27.609 -13.695 1 45.03 124 HIS A CA 1
ATOM 961 C C . HIS A 1 124 ? 16.531 -27.109 -14.844 1 45.03 124 HIS A C 1
ATOM 963 O O . HIS A 1 124 ? 16.844 -27.859 -15.773 1 45.03 124 HIS A O 1
ATOM 969 N N . GLY A 1 125 ? 16.688 -25.797 -15.039 1 37.53 125 GLY A N 1
ATOM 970 C CA . GLY A 1 125 ? 17.562 -25.531 -16.156 1 37.53 125 GLY A CA 1
ATOM 971 C C . GLY A 1 125 ? 18.984 -26 -15.922 1 37.53 125 GLY A C 1
ATOM 972 O O . GLY A 1 125 ? 19.797 -26.031 -16.844 1 37.53 125 GLY A O 1
ATOM 973 N N . LYS A 1 126 ? 19.703 -25.719 -14.812 1 38.91 126 LYS A N 1
ATOM 974 C CA . LYS A 1 126 ? 21.109 -26.094 -14.812 1 38.91 126 LYS A CA 1
ATOM 975 C C . LYS A 1 126 ? 21.281 -27.609 -14.906 1 38.91 126 LYS A C 1
ATOM 977 O O . LYS A 1 126 ? 22.391 -28.125 -14.797 1 38.91 126 LYS A O 1
ATOM 982 N N . ILE A 1 127 ? 20.469 -28.516 -14.984 1 32.06 127 ILE A N 1
ATOM 983 C CA . ILE A 1 127 ? 21.141 -29.797 -15.172 1 32.06 127 ILE A CA 1
ATOM 984 C C . ILE A 1 127 ? 21.938 -29.781 -16.469 1 32.06 127 ILE A C 1
ATOM 986 O O . ILE A 1 127 ? 22.938 -30.484 -16.609 1 32.06 127 ILE A O 1
ATOM 990 N N . HIS A 1 128 ? 21.422 -29.516 -17.703 1 26.56 128 HIS A N 1
ATOM 991 C CA . HIS A 1 128 ? 22.281 -29.969 -18.797 1 26.56 128 HIS A CA 1
ATOM 992 C C . HIS A 1 128 ? 23.391 -28.969 -19.078 1 26.56 128 HIS A C 1
ATOM 994 O O . HIS A 1 128 ? 23.125 -27.844 -19.531 1 26.56 128 HIS A O 1
ATOM 1000 N N . LEU A 1 129 ? 24.125 -28.234 -18.219 1 20.28 129 LEU A N 1
ATOM 1001 C CA . LEU A 1 129 ? 25.469 -28.203 -18.75 1 20.28 129 LEU A CA 1
ATOM 1002 C C . LEU A 1 129 ? 26.125 -29.578 -18.656 1 20.28 129 LEU A C 1
ATOM 1004 O O . LEU A 1 129 ? 25.953 -30.281 -17.656 1 20.28 129 LEU A O 1
ATOM 1008 N N . MET B 1 1 ? 23.391 -13.734 -8.859 1 26.31 1 MET B N 1
ATOM 1009 C CA . MET B 1 1 ? 23.266 -12.641 -9.82 1 26.31 1 MET B CA 1
ATOM 1010 C C . MET B 1 1 ? 21.797 -12.367 -10.141 1 26.31 1 MET B C 1
ATOM 1012 O O . MET B 1 1 ? 21.375 -11.211 -10.227 1 26.31 1 MET B O 1
ATOM 1016 N N . TYR B 1 2 ? 21.047 -13.406 -10.484 1 29.52 2 TYR B N 1
ATOM 1017 C CA . TYR B 1 2 ? 19.672 -13.336 -10.961 1 29.52 2 TYR B CA 1
ATOM 1018 C C . TYR B 1 2 ? 18.75 -12.773 -9.891 1 29.52 2 TYR B C 1
ATOM 1020 O O . TYR B 1 2 ? 17.781 -12.055 -10.195 1 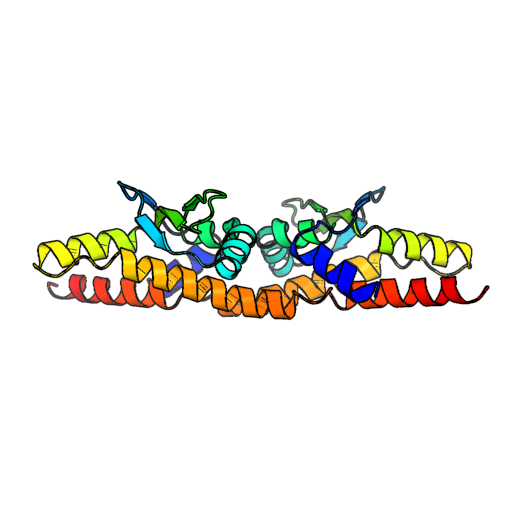29.52 2 TYR B O 1
ATOM 1028 N N . PHE B 1 3 ? 19.094 -13.172 -8.688 1 32.25 3 PHE B N 1
ATOM 1029 C CA . PHE B 1 3 ? 18.266 -12.812 -7.543 1 32.25 3 PHE B CA 1
ATOM 1030 C C . PHE B 1 3 ? 18.141 -11.297 -7.414 1 32.25 3 PHE B C 1
ATOM 1032 O O . PHE B 1 3 ? 17.062 -10.766 -7.203 1 32.25 3 PHE B O 1
ATOM 1039 N N . VAL B 1 4 ? 19.312 -10.75 -7.402 1 38.25 4 VAL B N 1
ATOM 1040 C CA . VAL B 1 4 ? 19.453 -9.32 -7.141 1 38.25 4 VAL B CA 1
ATOM 1041 C C . VAL B 1 4 ? 18.719 -8.531 -8.219 1 38.25 4 VAL B C 1
ATOM 1043 O O . VAL B 1 4 ? 18.078 -7.516 -7.918 1 38.25 4 VAL B O 1
ATOM 1046 N N . GLU B 1 5 ? 18.953 -9.055 -9.367 1 38.75 5 GLU B N 1
ATOM 1047 C CA . GLU B 1 5 ? 18.375 -8.305 -10.484 1 38.75 5 GLU B CA 1
ATOM 1048 C C . GLU B 1 5 ? 16.859 -8.258 -10.406 1 38.75 5 GLU B C 1
ATOM 1050 O O . GLU B 1 5 ? 16.25 -7.238 -10.711 1 38.75 5 GLU B O 1
ATOM 1055 N N . LEU B 1 6 ? 16.438 -9.43 -10.039 1 38.34 6 LEU B N 1
ATOM 1056 C CA . LEU B 1 6 ? 14.977 -9.492 -9.984 1 38.34 6 LEU B CA 1
ATOM 1057 C C . LEU B 1 6 ? 14.422 -8.547 -8.922 1 38.34 6 LEU B C 1
ATOM 1059 O O . LEU B 1 6 ? 13.383 -7.914 -9.125 1 38.34 6 LEU B O 1
ATOM 1063 N N . TYR B 1 7 ? 15.266 -8.578 -7.914 1 37.5 7 TYR B N 1
ATOM 1064 C CA . TYR B 1 7 ? 14.859 -7.703 -6.816 1 37.5 7 TYR B CA 1
ATOM 1065 C C . TYR B 1 7 ? 14.875 -6.242 -7.254 1 37.5 7 TYR B C 1
ATOM 1067 O O . TYR B 1 7 ? 13.984 -5.469 -6.883 1 37.5 7 TYR B O 1
ATOM 1075 N N . LYS B 1 8 ? 16.016 -5.957 -7.84 1 39.69 8 LYS B N 1
ATOM 1076 C CA . LYS B 1 8 ? 16.078 -4.59 -8.344 1 39.69 8 LYS B CA 1
ATOM 1077 C C . LYS B 1 8 ? 14.875 -4.262 -9.219 1 39.69 8 LYS B C 1
ATOM 1079 O O . LYS B 1 8 ? 14.391 -3.125 -9.211 1 39.69 8 LYS B O 1
ATOM 1084 N N . SER B 1 9 ? 14.586 -5.238 -10.008 1 37.34 9 SER B N 1
ATOM 1085 C CA . SER B 1 9 ? 13.477 -5.02 -10.922 1 37.34 9 SER B CA 1
ATOM 1086 C C . SER B 1 9 ? 12.156 -4.871 -10.172 1 37.34 9 SER B C 1
ATOM 1088 O O . SER B 1 9 ? 11.266 -4.148 -10.617 1 37.34 9 SER B O 1
ATOM 1090 N N . MET B 1 10 ? 11.945 -5.625 -9.195 1 40.75 10 MET B N 1
ATOM 1091 C CA . MET B 1 10 ? 10.656 -5.57 -8.5 1 40.75 10 MET B CA 1
ATOM 1092 C C . MET B 1 10 ? 10.453 -4.211 -7.84 1 40.75 10 MET B C 1
ATOM 1094 O O . MET B 1 10 ? 9.32 -3.766 -7.664 1 40.75 10 MET B O 1
ATOM 1098 N N . ASN B 1 11 ? 11.477 -3.662 -7.238 1 43.75 11 ASN B N 1
ATOM 1099 C CA . ASN B 1 11 ? 11.273 -2.322 -6.699 1 43.75 11 ASN B CA 1
ATOM 1100 C C . ASN B 1 11 ? 10.727 -1.368 -7.754 1 43.75 11 ASN B C 1
ATOM 1102 O O . ASN B 1 11 ? 9.891 -0.514 -7.449 1 43.75 11 ASN B O 1
ATOM 1106 N N . SER B 1 12 ? 11.602 -1.091 -8.844 1 45.28 12 SER B N 1
ATOM 1107 C CA . SER B 1 12 ? 11.211 -0.182 -9.914 1 45.28 12 SER B CA 1
ATOM 1108 C C . SER B 1 12 ? 10.258 -0.859 -10.891 1 45.28 12 SER B C 1
ATOM 11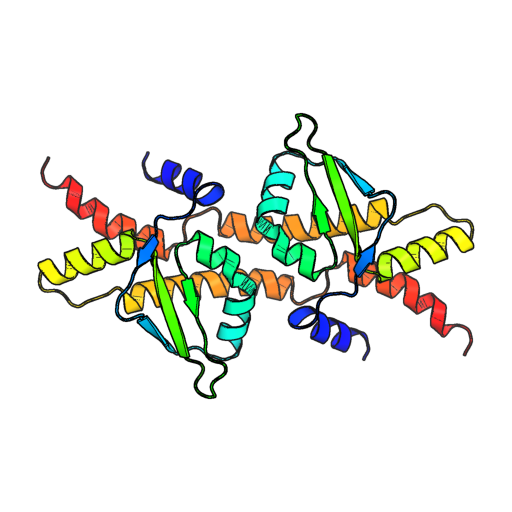10 O O . SER B 1 12 ? 9.461 -0.191 -11.555 1 45.28 12 SER B O 1
ATOM 1112 N N . LYS B 1 13 ? 10.539 -2.26 -11.398 1 50.06 13 LYS B N 1
ATOM 1113 C CA . LYS B 1 13 ? 9.969 -2.816 -12.617 1 50.06 13 LYS B CA 1
ATOM 1114 C C . LYS B 1 13 ? 8.93 -3.891 -12.297 1 50.06 13 LYS B C 1
ATOM 1116 O O . LYS B 1 13 ? 9.125 -4.699 -11.391 1 50.06 13 LYS B O 1
ATOM 1121 N N . ASN B 1 14 ? 7.691 -3.797 -12.727 1 61.81 14 ASN B N 1
ATOM 1122 C CA . ASN B 1 14 ? 6.547 -4.695 -12.828 1 61.81 14 ASN B CA 1
ATOM 1123 C C . ASN B 1 14 ? 6.977 -6.117 -13.164 1 61.81 14 ASN B C 1
ATOM 1125 O O . ASN B 1 14 ? 7.871 -6.324 -13.984 1 61.81 14 ASN B O 1
ATOM 1129 N N . VAL B 1 15 ? 6.68 -7.031 -12.188 1 76.81 15 VAL B N 1
ATOM 1130 C CA . VAL B 1 15 ? 6.852 -8.445 -12.5 1 76.81 15 VAL B CA 1
ATOM 1131 C C . VAL B 1 15 ? 6.129 -8.781 -13.805 1 76.81 15 VAL B C 1
ATOM 1133 O O . VAL B 1 15 ? 5.02 -8.297 -14.047 1 76.81 15 VAL B O 1
ATOM 1136 N N . ALA B 1 16 ? 6.914 -9.445 -14.703 1 85.56 16 ALA B N 1
ATOM 1137 C CA . ALA B 1 16 ? 6.27 -9.883 -15.938 1 85.56 16 ALA B CA 1
ATOM 1138 C C . ALA B 1 16 ? 4.996 -10.68 -15.633 1 85.56 16 ALA B C 1
ATOM 1140 O O . ALA B 1 16 ? 4.996 -11.555 -14.773 1 85.56 16 ALA B O 1
ATOM 1141 N N . SER B 1 17 ? 3.971 -10.289 -16.281 1 90.88 17 SER B N 1
ATOM 1142 C CA . SER B 1 17 ? 2.672 -10.898 -16.016 1 90.88 17 SER B CA 1
ATOM 1143 C C . SER B 1 17 ? 2.158 -11.664 -17.219 1 90.88 17 SER B C 1
ATOM 1145 O O . SER B 1 17 ? 2.512 -11.352 -18.359 1 90.88 17 SER B O 1
ATOM 1147 N N . SER B 1 18 ? 1.543 -12.789 -16.969 1 94.06 18 SER B N 1
ATOM 1148 C CA . SER B 1 18 ? 0.902 -13.586 -18.016 1 94.06 18 SER B CA 1
ATOM 1149 C C . SER B 1 18 ? -0.592 -13.742 -17.75 1 94.06 18 SER B C 1
ATOM 1151 O O . SER B 1 18 ? -1.018 -13.844 -16.594 1 94.06 18 SER B O 1
ATOM 1153 N N . SER B 1 19 ? -1.352 -13.844 -18.859 1 96.06 19 SER B N 1
ATOM 1154 C CA . SER B 1 19 ? -2.799 -13.969 -18.734 1 96.06 19 SER B CA 1
ATOM 1155 C C . SER B 1 19 ? -3.201 -15.422 -18.469 1 96.06 19 SER B C 1
ATOM 1157 O O . SER B 1 19 ? -2.531 -16.344 -18.922 1 96.06 19 SER B O 1
ATOM 1159 N N . VAL B 1 20 ? -4.188 -15.484 -17.688 1 93.38 20 VAL B N 1
ATOM 1160 C CA . VAL B 1 20 ? -4.758 -16.797 -17.422 1 93.38 20 VAL B CA 1
ATOM 1161 C C . VAL B 1 20 ? -6.152 -16.891 -18.047 1 93.38 20 VAL B C 1
ATOM 1163 O O . VAL B 1 20 ? -7.023 -16.078 -17.75 1 93.38 20 VAL B O 1
ATOM 1166 N N . GLN B 1 21 ? -6.277 -17.906 -18.828 1 91.62 21 GLN B N 1
ATOM 1167 C CA . GLN B 1 21 ? -7.566 -18.141 -19.484 1 91.62 21 GLN B CA 1
ATOM 1168 C C . GLN B 1 21 ? -7.977 -19.609 -19.375 1 91.62 21 GLN B C 1
ATOM 1170 O O . GLN B 1 21 ? -7.258 -20.5 -19.828 1 91.62 21 GLN B O 1
ATOM 1175 N N . PRO B 1 22 ? -9.305 -19.844 -18.844 1 92.88 22 PRO B N 1
ATOM 1176 C CA . PRO B 1 22 ? -10.188 -18.859 -18.234 1 92.88 22 PRO B CA 1
ATOM 1177 C C . PRO B 1 22 ? -9.633 -18.297 -16.922 1 92.88 22 PRO B C 1
ATOM 1179 O O . PRO B 1 22 ? -8.727 -18.891 -16.328 1 92.88 22 PRO B O 1
ATOM 1182 N N . PRO B 1 23 ? -10.125 -17.156 -16.516 1 94.81 23 PRO B N 1
ATOM 1183 C CA . PRO B 1 23 ? -9.633 -16.594 -15.258 1 94.81 23 PRO B CA 1
ATOM 1184 C C . PRO B 1 23 ? -9.75 -17.578 -14.094 1 94.81 23 PRO B C 1
ATOM 1186 O O . PRO B 1 23 ? -10.688 -18.391 -14.062 1 94.81 23 PRO B O 1
ATOM 1189 N N . LEU B 1 24 ? -8.766 -17.484 -13.219 1 94.12 24 LEU B N 1
ATOM 1190 C CA . LEU B 1 24 ? -8.805 -18.344 -12.031 1 94.12 24 LEU B CA 1
ATOM 1191 C C . LEU B 1 24 ? -9.797 -17.812 -11.008 1 94.12 24 LEU B C 1
ATOM 1193 O O . LEU B 1 24 ? -9.805 -16.609 -10.711 1 94.12 24 LEU B O 1
ATOM 1197 N N . GLU B 1 25 ? -10.648 -18.656 -10.594 1 92.25 25 GLU B N 1
ATOM 1198 C CA . GLU B 1 25 ? -11.609 -18.281 -9.562 1 92.25 25 GLU B CA 1
ATOM 1199 C C . GLU B 1 25 ? -11.172 -18.766 -8.188 1 92.25 25 GLU B C 1
ATOM 1201 O O . GLU B 1 25 ? -10.875 -19.953 -8.016 1 92.25 25 GLU B O 1
ATOM 1206 N N . LEU B 1 26 ? -11.062 -17.859 -7.371 1 91.5 26 LEU B N 1
ATOM 1207 C CA . LEU B 1 26 ? -10.656 -18.219 -6.012 1 91.5 26 LEU B CA 1
ATOM 1208 C C . LEU B 1 26 ? -11.68 -17.719 -4.996 1 91.5 26 LEU B C 1
ATOM 1210 O O . LEU B 1 26 ? -12.242 -16.641 -5.152 1 91.5 26 LEU B O 1
ATOM 1214 N N . PRO B 1 27 ? -11.969 -18.578 -4.035 1 88.19 27 PRO B N 1
ATOM 1215 C CA . PRO B 1 27 ? -12.836 -18.094 -2.959 1 88.19 27 PRO B CA 1
ATOM 1216 C C . PRO B 1 27 ? -12.203 -16.953 -2.164 1 88.19 27 PRO B C 1
ATOM 1218 O O . PRO B 1 27 ? -10.984 -16.906 -2.01 1 88.19 27 PRO B O 1
ATOM 1221 N N . CYS B 1 28 ? -13.078 -15.945 -1.711 1 87.06 28 CYS B N 1
ATOM 1222 C CA . CYS B 1 28 ? -12.539 -14.789 -1.004 1 87.06 28 CYS B CA 1
ATOM 1223 C C . CYS B 1 28 ? -13.445 -14.383 0.15 1 87.06 28 CYS B C 1
ATOM 1225 O O . CYS B 1 28 ? -14.633 -14.109 -0.054 1 87.06 28 CYS B O 1
ATOM 1227 N N . GLU B 1 29 ? -12.891 -14.453 1.312 1 83.19 29 GLU B N 1
ATOM 1228 C CA . GLU B 1 29 ? -13.617 -13.938 2.471 1 83.19 29 GLU B CA 1
ATOM 1229 C C . GLU B 1 29 ? -13.773 -12.422 2.391 1 83.19 29 GLU B C 1
ATOM 1231 O O . GLU B 1 29 ? -12.938 -11.734 1.803 1 83.19 29 GLU B O 1
ATOM 1236 N N . PRO B 1 30 ? -14.828 -11.93 3.047 1 80.94 30 PRO B N 1
ATOM 1237 C CA . PRO B 1 30 ? -15.094 -10.492 2.979 1 80.94 30 PRO B CA 1
ATOM 1238 C C . PRO B 1 30 ? -13.906 -9.648 3.445 1 80.94 30 PRO B C 1
ATOM 1240 O O . PRO B 1 30 ? -13.609 -8.609 2.85 1 80.94 30 PRO B O 1
ATOM 1243 N N . ASP B 1 31 ? -13.312 -10.055 4.512 1 78.06 31 ASP B N 1
ATOM 1244 C CA . ASP B 1 31 ? -12.172 -9.312 5.031 1 78.06 31 ASP B CA 1
ATOM 1245 C C . ASP B 1 31 ? -11.016 -9.297 4.027 1 78.06 31 ASP B C 1
ATOM 1247 O O . ASP B 1 31 ? -10.344 -8.281 3.861 1 78.06 31 ASP B O 1
ATOM 1251 N N . LEU B 1 32 ? -10.789 -10.422 3.377 1 82 32 LEU B N 1
ATOM 1252 C CA . LEU B 1 32 ? -9.734 -10.523 2.373 1 82 32 LEU B CA 1
ATOM 1253 C C . LEU B 1 32 ? -10.062 -9.664 1.155 1 82 32 LEU B C 1
ATOM 1255 O O . LEU B 1 32 ? -9.172 -9.023 0.59 1 82 32 LEU B O 1
ATOM 1259 N N . LEU B 1 33 ? -11.312 -9.688 0.829 1 84.75 33 LEU B N 1
ATOM 1260 C CA . LEU B 1 33 ? -11.742 -8.906 -0.324 1 84.75 33 LEU B CA 1
ATOM 1261 C C . LEU B 1 33 ? -11.469 -7.422 -0.11 1 84.75 33 LEU B C 1
ATOM 1263 O O . LEU B 1 33 ? -11.023 -6.73 -1.03 1 84.75 33 LEU B O 1
ATOM 1267 N N . GLN B 1 34 ? -11.75 -6.969 1.116 1 80.44 34 GLN B N 1
ATOM 1268 C CA . GLN B 1 34 ? -11.5 -5.566 1.438 1 80.44 34 GLN B CA 1
ATOM 1269 C C . GLN B 1 34 ? -10.016 -5.227 1.299 1 80.44 34 GLN B C 1
ATOM 1271 O O . GLN B 1 34 ? -9.664 -4.156 0.799 1 80.44 34 GLN B O 1
ATOM 1276 N N . LEU B 1 35 ? -9.227 -6.113 1.734 1 81.81 35 LEU B N 1
ATOM 1277 C CA . LEU B 1 35 ? -7.785 -5.91 1.651 1 81.81 35 LEU B CA 1
ATOM 1278 C C . LEU B 1 35 ? -7.316 -5.918 0.2 1 81.81 35 LEU B C 1
ATOM 1280 O O . LEU B 1 35 ? -6.488 -5.094 -0.193 1 81.81 35 LEU B O 1
ATOM 1284 N N . ILE B 1 36 ? -7.844 -6.824 -0.566 1 85.69 36 ILE B N 1
ATOM 1285 C CA . ILE B 1 36 ? -7.488 -6.914 -1.978 1 85.69 36 ILE B CA 1
ATOM 1286 C C . ILE B 1 36 ? -7.824 -5.598 -2.678 1 85.69 36 ILE B C 1
ATOM 1288 O O . ILE B 1 36 ? -7.016 -5.07 -3.445 1 85.69 36 ILE B O 1
ATOM 1292 N N . LYS B 1 37 ? -8.977 -5.086 -2.346 1 80.44 37 LYS B N 1
ATOM 1293 C CA . LYS B 1 37 ? -9.414 -3.834 -2.955 1 80.44 37 LYS B CA 1
ATOM 1294 C C . LYS B 1 37 ? -8.477 -2.686 -2.584 1 80.44 37 LYS B C 1
ATOM 1296 O O . LYS B 1 37 ? -8.156 -1.848 -3.428 1 80.44 37 LYS B O 1
ATOM 1301 N N . ALA B 1 38 ? -8.102 -2.75 -1.36 1 74 38 ALA B N 1
ATOM 1302 C CA . ALA B 1 38 ? -7.273 -1.668 -0.84 1 74 38 ALA B CA 1
ATOM 1303 C C . ALA B 1 38 ? -5.848 -1.766 -1.376 1 74 38 ALA B C 1
ATOM 1305 O O . ALA B 1 38 ? -5.152 -0.754 -1.497 1 74 38 ALA B O 1
ATOM 1306 N N . PHE B 1 39 ? -5.457 -2.93 -1.78 1 78.94 39 PHE B N 1
ATOM 1307 C CA . PHE B 1 39 ? -4.047 -3.107 -2.115 1 78.94 39 PHE B CA 1
ATOM 1308 C C . PHE B 1 39 ? -3.891 -3.586 -3.553 1 78.94 39 PHE B C 1
ATOM 1310 O O . PHE B 1 39 ? -2.943 -4.309 -3.871 1 78.94 39 PHE B O 1
ATOM 1317 N N . THR B 1 40 ? -4.82 -3.244 -4.332 1 83.5 40 THR B N 1
ATOM 1318 C CA . THR B 1 40 ? -4.805 -3.607 -5.746 1 83.5 40 THR B CA 1
ATOM 1319 C C . THR B 1 40 ? -3.514 -3.133 -6.41 1 83.5 40 THR B C 1
ATOM 1321 O O . THR B 1 40 ? -2.855 -3.898 -7.117 1 83.5 40 THR B O 1
ATOM 1324 N N . PRO B 1 41 ? -3.031 -1.907 -6.137 1 78.69 41 PRO B N 1
ATOM 1325 C CA . PRO B 1 41 ? -1.802 -1.46 -6.797 1 78.69 41 PRO B CA 1
ATOM 1326 C C . PRO B 1 41 ? -0.598 -2.334 -6.457 1 78.69 41 PRO B C 1
ATOM 1328 O O . PRO B 1 41 ? 0.249 -2.59 -7.316 1 78.69 41 PRO B O 1
ATOM 1331 N N . GLN B 1 42 ? -0.522 -2.744 -5.246 1 79.31 42 GLN B N 1
ATOM 1332 C CA . GLN B 1 42 ? 0.583 -3.6 -4.824 1 79.31 42 GLN B CA 1
ATOM 1333 C C . GLN B 1 42 ? 0.521 -4.957 -5.516 1 79.31 42 GLN B C 1
ATOM 1335 O O . GLN B 1 42 ? 1.554 -5.516 -5.891 1 79.31 42 GLN B O 1
ATOM 1340 N N . LEU B 1 43 ? -0.639 -5.461 -5.656 1 87 43 LEU B N 1
ATOM 1341 C CA . LEU B 1 43 ? -0.817 -6.75 -6.316 1 87 43 LEU B CA 1
ATOM 1342 C C . LEU B 1 43 ? -0.478 -6.656 -7.801 1 87 43 LEU B C 1
ATOM 1344 O O . LEU B 1 43 ? 0.102 -7.582 -8.367 1 87 43 LEU B O 1
ATOM 1348 N N . GLU B 1 44 ? -0.83 -5.555 -8.336 1 86.56 44 GLU B N 1
ATOM 1349 C CA . GLU B 1 44 ? -0.537 -5.34 -9.75 1 86.56 44 GLU B CA 1
ATOM 1350 C C . GLU B 1 44 ? 0.968 -5.273 -9.992 1 86.56 44 GLU B C 1
ATOM 1352 O O . GLU B 1 44 ? 1.45 -5.715 -11.039 1 86.56 44 GLU B O 1
ATOM 1357 N N . LYS B 1 45 ? 1.631 -4.785 -9.102 1 80.25 45 LYS B N 1
ATOM 1358 C CA . LYS B 1 45 ? 3.086 -4.738 -9.203 1 80.25 45 LYS B CA 1
ATOM 1359 C C . LYS B 1 45 ? 3.68 -6.145 -9.227 1 80.25 45 LYS B C 1
ATOM 1361 O O . LYS B 1 45 ? 4.77 -6.359 -9.766 1 80.25 45 LYS B O 1
ATOM 1366 N N . LEU B 1 46 ? 2.9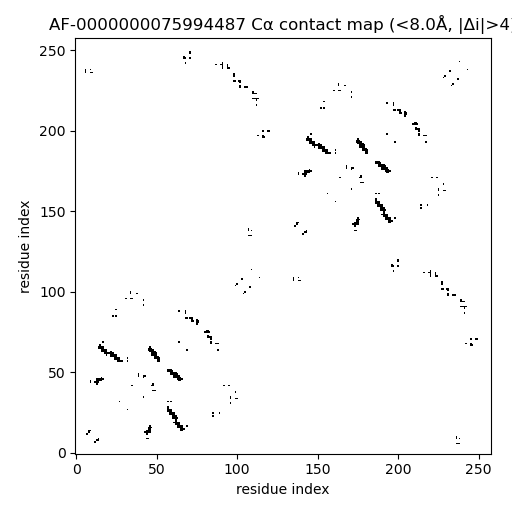3 -7.039 -8.719 1 85.88 46 LEU B N 1
ATOM 1367 C CA . LEU B 1 46 ? 3.369 -8.43 -8.688 1 85.88 46 LEU B CA 1
ATOM 1368 C C . LEU B 1 46 ? 2.828 -9.203 -9.883 1 85.88 46 LEU B C 1
ATOM 1370 O O . LEU B 1 46 ? 2.971 -10.422 -9.961 1 85.88 46 LEU B O 1
ATOM 1374 N N . GLY B 1 47 ? 2.115 -8.57 -10.734 1 90.25 47 GLY B N 1
ATOM 1375 C CA . GLY B 1 47 ? 1.607 -9.203 -11.945 1 90.25 47 GLY B CA 1
ATOM 1376 C C . GLY B 1 47 ? 0.22 -9.789 -11.773 1 90.25 47 GLY B C 1
ATOM 1377 O O . GLY B 1 47 ? -0.237 -10.57 -12.609 1 90.25 47 GLY B O 1
ATOM 1378 N N . ILE B 1 48 ? -0.396 -9.461 -10.656 1 93.44 48 ILE B N 1
ATOM 1379 C CA . ILE B 1 48 ? -1.699 -10.055 -10.375 1 93.44 48 ILE B CA 1
ATOM 1380 C C . ILE B 1 48 ? -2.799 -9.023 -10.625 1 93.44 48 ILE B C 1
ATOM 1382 O O . ILE B 1 48 ? -2.77 -7.922 -10.07 1 93.44 48 ILE B O 1
ATOM 1386 N N . THR B 1 49 ? -3.676 -9.344 -11.43 1 95.5 49 THR B N 1
ATOM 1387 C CA . THR B 1 49 ? -4.879 -8.547 -11.656 1 95.5 49 THR B CA 1
ATOM 1388 C C . THR B 1 49 ? -6.125 -9.336 -11.266 1 95.5 49 THR B C 1
ATOM 1390 O O . THR B 1 49 ? -6.297 -10.484 -11.672 1 95.5 49 THR B O 1
ATOM 1393 N N . ILE B 1 50 ? -6.973 -8.703 -10.484 1 94.62 50 ILE B N 1
ATOM 1394 C CA . ILE B 1 50 ? -8.117 -9.398 -9.898 1 94.62 50 ILE B CA 1
ATOM 1395 C C . ILE B 1 50 ? -9.391 -8.578 -10.125 1 94.62 50 ILE B C 1
ATOM 1397 O O . ILE B 1 50 ? -9.375 -7.352 -10.023 1 94.62 50 ILE B O 1
ATOM 1401 N N . THR B 1 51 ? -10.43 -9.188 -10.523 1 92.5 51 THR B N 1
ATOM 1402 C CA . THR B 1 51 ? -11.758 -8.586 -10.531 1 92.5 51 THR B CA 1
ATOM 1403 C C . THR B 1 51 ? -12.664 -9.266 -9.5 1 92.5 51 THR B C 1
ATOM 1405 O O . THR B 1 51 ? -12.445 -10.43 -9.148 1 92.5 51 THR B O 1
ATOM 1408 N N . TYR B 1 52 ? -13.531 -8.484 -8.977 1 88.25 52 TYR B N 1
ATOM 1409 C CA . TYR B 1 52 ? -14.438 -9.023 -7.973 1 88.25 52 TYR B CA 1
ATOM 1410 C C . TYR B 1 52 ? -15.859 -8.516 -8.188 1 88.25 52 TYR B C 1
ATOM 1412 O O . TYR B 1 52 ? -16.062 -7.461 -8.797 1 88.25 52 TYR B O 1
ATOM 1420 N N . GLU B 1 53 ? -16.812 -9.5 -8.016 1 74.88 53 GLU B N 1
ATOM 1421 C CA . GLU B 1 53 ? -18.219 -9.133 -8.117 1 74.88 53 GLU B CA 1
ATOM 1422 C C . GLU B 1 53 ? -18.828 -8.891 -6.734 1 74.88 53 GLU B C 1
ATOM 1424 O O . GLU B 1 53 ? -18.406 -9.5 -5.75 1 74.88 53 GLU B O 1
ATOM 1429 N N . ALA B 1 54 ? -19.516 -7.863 -6.621 1 67.06 54 ALA B N 1
ATOM 1430 C CA . ALA B 1 54 ? -20.219 -7.516 -5.383 1 67.06 54 ALA B CA 1
ATOM 1431 C C . ALA B 1 54 ? -21.219 -8.602 -5 1 67.06 54 ALA B C 1
ATOM 1433 O O . ALA B 1 54 ? -22.078 -8.383 -4.145 1 67.06 54 ALA B O 1
ATOM 1434 N N . SER B 1 55 ? -20.969 -9.758 -5.453 1 66.75 55 SER B N 1
ATOM 1435 C CA . SER B 1 55 ? -21.969 -10.766 -5.152 1 66.75 55 SER B CA 1
ATOM 1436 C C . SER B 1 55 ? -21.781 -11.352 -3.758 1 66.75 55 SER B C 1
ATOM 1438 O O . SER B 1 55 ? -20.734 -11.141 -3.133 1 66.75 55 SER B O 1
ATOM 1440 N N . GLN B 1 56 ? -22.875 -12.023 -3.199 1 63.31 56 GLN B N 1
ATOM 1441 C CA . GLN B 1 56 ? -22.922 -12.688 -1.899 1 63.31 56 GLN B CA 1
ATOM 1442 C C . GLN B 1 56 ? -21.781 -13.672 -1.739 1 63.31 56 GLN B C 1
ATOM 1444 O O . GLN B 1 56 ? -21.266 -13.867 -0.634 1 63.31 56 GLN B O 1
ATOM 1449 N N . ASN B 1 57 ? -21.469 -14.375 -2.828 1 66.56 57 ASN B N 1
ATOM 1450 C CA . ASN B 1 57 ? -20.359 -15.305 -2.73 1 66.56 57 ASN B CA 1
ATOM 1451 C C . ASN B 1 57 ? -19.031 -14.625 -3.062 1 66.56 57 ASN B C 1
ATOM 1453 O O . ASN B 1 57 ? -18.812 -14.211 -4.199 1 66.56 57 ASN B O 1
ATOM 1457 N N . SER B 1 58 ? -18.375 -14.203 -2.135 1 77.06 58 SER B N 1
ATOM 1458 C CA . SER B 1 58 ? -17.188 -13.375 -2.322 1 77.06 58 SER B CA 1
ATOM 1459 C C . SER B 1 58 ? -16.109 -14.125 -3.098 1 77.06 58 SER B C 1
ATOM 1461 O O . SER B 1 58 ? -15.383 -14.953 -2.531 1 77.06 58 SER B O 1
ATOM 1463 N N . MET B 1 59 ? -16.391 -14.367 -4.465 1 86.44 59 MET B N 1
ATOM 1464 C CA . MET B 1 59 ? -15.375 -14.938 -5.348 1 86.44 59 MET B CA 1
ATOM 1465 C C . MET B 1 59 ? -14.602 -13.836 -6.062 1 86.44 59 MET B C 1
ATOM 1467 O O . MET B 1 59 ? -15.172 -12.82 -6.453 1 86.44 59 MET B O 1
ATOM 1471 N N . VAL B 1 60 ? -13.297 -14.172 -6.172 1 92.62 60 VAL B N 1
ATOM 1472 C CA . VAL B 1 60 ? -12.5 -13.242 -6.965 1 92.62 60 VAL B CA 1
ATOM 1473 C C . VAL B 1 60 ? -11.977 -13.945 -8.211 1 92.62 60 VAL B C 1
ATOM 1475 O O . VAL B 1 60 ? -11.812 -15.172 -8.219 1 92.62 60 VAL B O 1
ATOM 1478 N N . LYS B 1 61 ? -11.93 -13.219 -9.312 1 94.88 61 LYS B N 1
ATOM 1479 C CA . LYS B 1 61 ? -11.375 -13.734 -10.562 1 94.88 61 LYS B CA 1
ATOM 1480 C C . LYS B 1 61 ? -9.984 -13.156 -10.828 1 94.88 61 LYS B C 1
ATOM 1482 O O . LYS B 1 61 ? -9.812 -11.938 -10.867 1 94.88 61 LYS B O 1
ATOM 1487 N N . VAL B 1 62 ? -9.07 -14.047 -11 1 95.88 62 VAL B N 1
ATOM 1488 C CA . VAL B 1 62 ? -7.699 -13.648 -11.289 1 95.88 62 VAL B CA 1
ATOM 1489 C C . VAL B 1 62 ? -7.434 -13.727 -12.789 1 95.88 62 VAL B C 1
ATOM 1491 O O . VAL B 1 62 ? -7.539 -14.805 -13.383 1 95.88 62 VAL B O 1
ATOM 1494 N N . HIS B 1 63 ? -7.027 -12.625 -13.367 1 97.25 63 HIS B N 1
ATOM 1495 C CA . HIS B 1 63 ? -6.914 -12.516 -14.82 1 97.25 63 HIS B CA 1
ATOM 1496 C C . HIS B 1 63 ? -5.461 -12.648 -15.266 1 97.25 63 HIS B C 1
ATOM 1498 O O . HIS B 1 63 ? -5.188 -13.133 -16.359 1 97.25 63 HIS B O 1
ATOM 1504 N N . THR B 1 64 ? -4.559 -12.117 -14.492 1 96.69 64 THR B N 1
ATOM 1505 C CA . THR B 1 64 ? -3.135 -12.234 -14.789 1 96.69 64 THR B CA 1
ATOM 1506 C C . THR B 1 64 ? -2.361 -12.695 -13.555 1 96.69 64 THR B C 1
ATOM 1508 O O . THR B 1 64 ? -2.785 -12.453 -12.43 1 96.69 64 THR B O 1
ATOM 1511 N N . VAL B 1 65 ? -1.254 -13.391 -13.852 1 94.56 65 VAL B N 1
ATOM 1512 C CA . VAL B 1 65 ? -0.375 -13.898 -12.805 1 94.56 65 VAL B CA 1
ATOM 1513 C C . VAL B 1 65 ? 1.084 -13.695 -13.211 1 94.56 65 VAL B C 1
ATOM 1515 O O . VAL B 1 65 ? 1.385 -13.5 -14.391 1 94.56 65 VAL B O 1
ATOM 1518 N N . PRO B 1 66 ? 1.986 -13.688 -12.234 1 90.56 66 PRO B N 1
ATOM 1519 C CA . PRO B 1 66 ? 3.398 -13.664 -12.625 1 90.56 66 PRO B CA 1
ATOM 1520 C C . PRO B 1 66 ? 3.742 -14.734 -13.656 1 90.56 66 PRO B C 1
ATOM 1522 O O . PRO B 1 66 ? 3.385 -15.898 -13.477 1 90.56 66 PRO B O 1
ATOM 1525 N N . SER B 1 67 ? 4.434 -14.398 -14.664 1 92.06 67 SER B N 1
ATOM 1526 C CA . SER B 1 67 ? 4.715 -15.297 -15.781 1 92.06 67 SER B CA 1
ATOM 1527 C C . SER B 1 67 ? 5.434 -16.562 -15.312 1 92.06 67 SER B C 1
ATOM 1529 O O . SER B 1 67 ? 5.227 -17.641 -15.867 1 92.06 67 SER B O 1
ATOM 1531 N N . CYS B 1 68 ? 6.25 -16.359 -14.352 1 88.5 68 CYS B N 1
ATOM 1532 C CA . CYS B 1 68 ? 7.004 -17.5 -13.859 1 88.5 68 CYS B CA 1
ATOM 1533 C C . CYS B 1 68 ? 6.074 -18.562 -13.289 1 88.5 68 CYS B C 1
ATOM 1535 O O . CYS B 1 68 ? 6.422 -19.75 -13.266 1 88.5 68 CYS B O 1
ATOM 1537 N N . MET B 1 69 ? 4.953 -18.219 -12.773 1 92.5 69 MET B N 1
ATOM 1538 C CA . MET B 1 69 ? 3.992 -19.188 -12.258 1 92.5 69 MET B CA 1
ATOM 1539 C C . MET B 1 69 ? 3.387 -20.016 -13.383 1 92.5 69 MET B C 1
ATOM 1541 O O . MET B 1 69 ? 3.186 -21.219 -13.234 1 92.5 69 MET B O 1
ATOM 1545 N N . LEU B 1 70 ? 3.057 -19.359 -14.453 1 92.25 70 LEU B N 1
ATOM 1546 C CA . LEU B 1 70 ? 2.52 -20.078 -15.602 1 92.25 70 LEU B CA 1
ATOM 1547 C C . LEU B 1 70 ? 3.561 -21.031 -16.172 1 92.25 70 LEU B C 1
ATOM 1549 O O . LEU B 1 70 ? 3.229 -22.156 -16.562 1 92.25 70 LEU B O 1
ATOM 1553 N N . GLU B 1 71 ? 4.758 -20.578 -16.25 1 89.94 71 GLU B N 1
ATOM 1554 C CA . GLU B 1 71 ? 5.848 -21.422 -16.719 1 89.94 71 GLU B CA 1
ATOM 1555 C C . GLU B 1 71 ? 5.977 -22.688 -15.875 1 89.94 71 GLU B C 1
ATOM 1557 O O . GLU B 1 71 ? 6.145 -23.781 -16.406 1 89.94 71 GLU B O 1
ATOM 1562 N N . LYS B 1 72 ? 5.988 -22.516 -14.641 1 90.31 72 LYS B N 1
ATOM 1563 C CA . LYS B 1 72 ? 6.062 -23.656 -13.75 1 90.31 72 LYS B CA 1
ATOM 1564 C C . LYS B 1 72 ? 4.895 -24.609 -13.984 1 90.31 72 LYS B C 1
ATOM 1566 O O . LYS B 1 72 ? 5.078 -25.828 -14.008 1 90.31 72 LYS B O 1
ATOM 1571 N N . GLU B 1 73 ? 3.684 -24.062 -14.055 1 92.12 73 GLU B N 1
ATOM 1572 C CA . GLU B 1 73 ? 2.492 -24.859 -14.336 1 92.12 73 GLU B CA 1
ATOM 1573 C C . GLU B 1 73 ? 2.68 -25.703 -15.594 1 92.12 73 GLU B C 1
ATOM 1575 O O . GLU B 1 73 ? 2.391 -26.891 -15.586 1 92.12 73 GLU B O 1
ATOM 1580 N N . VAL B 1 74 ? 3.137 -25.141 -16.625 1 90.5 74 VAL B N 1
ATOM 1581 C CA . VAL B 1 74 ? 3.342 -25.812 -17.906 1 90.5 74 VAL B CA 1
ATOM 1582 C C . VAL B 1 74 ? 4.367 -26.938 -17.719 1 90.5 74 VAL B C 1
ATOM 1584 O O . VAL B 1 74 ? 4.16 -28.062 -18.203 1 90.5 74 VAL B O 1
ATOM 1587 N N . ASN B 1 75 ? 5.461 -26.594 -17.047 1 89.12 75 ASN B N 1
ATOM 1588 C CA . ASN B 1 75 ? 6.52 -27.562 -16.812 1 89.12 75 ASN B CA 1
ATOM 1589 C C . ASN B 1 75 ? 6.012 -28.766 -16 1 89.12 75 ASN B C 1
ATOM 1591 O O . ASN B 1 75 ? 6.328 -29.906 -16.328 1 89.12 75 ASN B O 1
ATOM 1595 N N . GLU B 1 76 ? 5.242 -28.5 -14.992 1 91.62 76 GLU B N 1
ATOM 1596 C CA . GLU B 1 76 ? 4.691 -29.562 -14.164 1 91.62 76 GLU B CA 1
ATOM 1597 C C . GLU B 1 76 ? 3.768 -30.469 -14.969 1 91.62 76 GLU B C 1
ATOM 1599 O O . GLU B 1 76 ? 3.873 -31.703 -14.898 1 91.62 76 GLU B O 1
ATOM 1604 N N . VAL B 1 77 ? 2.92 -29.922 -15.727 1 91.81 77 VAL B N 1
ATOM 1605 C CA . VAL B 1 77 ? 1.964 -30.672 -16.531 1 91.81 77 VAL B CA 1
ATOM 1606 C C . VAL B 1 77 ? 2.707 -31.5 -17.562 1 91.81 77 VAL B C 1
ATOM 1608 O O . VAL B 1 77 ? 2.361 -32.656 -17.812 1 91.81 77 VAL B O 1
ATOM 1611 N N . LYS B 1 78 ? 3.748 -30.984 -18.188 1 92.06 78 LYS B N 1
ATOM 1612 C CA . LYS B 1 78 ? 4.562 -31.672 -19.172 1 92.06 78 LYS B CA 1
ATOM 1613 C C . LYS B 1 78 ? 5.23 -32.906 -18.562 1 92.06 78 LYS B C 1
ATOM 1615 O O . LYS B 1 78 ? 5.449 -33.906 -19.25 1 92.06 78 LYS B O 1
ATOM 1620 N N . ARG B 1 79 ? 5.543 -32.875 -17.312 1 92.56 79 ARG B N 1
ATOM 1621 C CA . ARG B 1 79 ? 6.203 -33.969 -16.609 1 92.56 79 ARG B CA 1
ATOM 1622 C C . ARG B 1 79 ? 5.184 -34.938 -16.031 1 92.56 79 ARG B C 1
ATOM 1624 O O . ARG B 1 79 ? 5.543 -35.844 -15.281 1 92.56 79 ARG B O 1
ATOM 1631 N N . GLY B 1 80 ? 3.875 -34.688 -16.266 1 93.44 80 GLY B N 1
ATOM 1632 C CA . GLY B 1 80 ? 2.811 -35.562 -15.844 1 93.44 80 GLY B CA 1
ATOM 1633 C C . GLY B 1 80 ? 2.367 -35.344 -14.414 1 93.44 80 GLY B C 1
ATOM 1634 O O . GLY B 1 80 ? 1.789 -36.219 -13.781 1 93.44 80 GLY B O 1
ATOM 1635 N N . ARG B 1 81 ? 2.68 -34.219 -13.93 1 93.44 81 ARG B N 1
ATOM 1636 C CA . ARG B 1 81 ? 2.295 -33.875 -12.562 1 93.44 81 ARG B CA 1
ATOM 1637 C C . ARG B 1 81 ? 1.033 -33.031 -12.555 1 93.44 81 ARG B C 1
ATOM 1639 O O . ARG B 1 81 ? 0.515 -32.656 -13.609 1 93.44 81 ARG B O 1
ATOM 1646 N N . LYS B 1 82 ? 0.411 -32.781 -11.453 1 93.56 82 LYS B N 1
ATOM 1647 C CA . LYS B 1 82 ? -0.821 -32 -11.281 1 93.56 82 LYS B CA 1
ATOM 1648 C C . LYS B 1 82 ? -0.57 -30.516 -11.469 1 93.56 82 LYS B C 1
ATOM 1650 O O . LYS B 1 82 ? 0.471 -30 -11.055 1 93.56 82 LYS B O 1
ATOM 1655 N N . PRO B 1 83 ? -1.599 -29.781 -12.039 1 91.06 83 PRO B N 1
ATOM 1656 C CA . PRO B 1 83 ? -1.518 -28.312 -12.125 1 91.06 83 PRO B CA 1
ATOM 1657 C C . PRO B 1 83 ? -1.37 -27.656 -10.758 1 91.06 83 PRO B C 1
ATOM 1659 O O . PRO B 1 83 ? -1.999 -28.078 -9.789 1 91.06 83 PRO B O 1
ATOM 1662 N N . VAL B 1 84 ? -0.556 -26.641 -10.641 1 93 84 VAL B N 1
ATOM 1663 C CA . VAL B 1 84 ? -0.242 -26.094 -9.328 1 93 84 VAL B CA 1
ATOM 1664 C C . VAL B 1 84 ? -0.511 -24.594 -9.305 1 93 84 VAL B C 1
ATOM 1666 O O . VAL B 1 84 ? -0.357 -23.938 -8.266 1 93 84 VAL B O 1
ATOM 1669 N N . ILE B 1 85 ? -0.935 -23.953 -10.352 1 93.69 85 ILE B N 1
ATOM 1670 C CA . ILE B 1 85 ? -0.975 -22.5 -10.492 1 93.69 85 ILE B CA 1
ATOM 1671 C C . ILE B 1 85 ? -1.997 -21.922 -9.516 1 93.69 85 ILE B C 1
ATOM 1673 O O . ILE B 1 85 ? -1.776 -20.859 -8.938 1 93.69 85 ILE B O 1
ATOM 1677 N N . ALA B 1 86 ? -3.146 -22.531 -9.336 1 93.38 86 ALA B N 1
ATOM 1678 C CA . ALA B 1 86 ? -4.184 -22.031 -8.438 1 93.38 86 ALA B CA 1
ATOM 1679 C C . ALA B 1 86 ? -3.662 -21.906 -7.012 1 93.38 86 ALA B C 1
ATOM 1681 O O . ALA B 1 86 ? -3.883 -20.891 -6.348 1 93.38 86 ALA B O 1
ATOM 1682 N N . GLU B 1 87 ? -2.959 -22.922 -6.613 1 94.31 87 GLU B N 1
ATOM 1683 C CA . GLU B 1 87 ? -2.4 -22.938 -5.262 1 94.31 87 GLU B CA 1
ATOM 1684 C C . GLU B 1 87 ? -1.314 -21.875 -5.102 1 94.31 87 GLU B C 1
ATOM 1686 O O . GLU B 1 87 ? -1.253 -21.188 -4.074 1 94.31 87 GLU B O 1
ATOM 1691 N N . LEU B 1 88 ? -0.47 -21.781 -6.059 1 94.5 88 LEU B N 1
ATOM 1692 C CA . LEU B 1 88 ? 0.618 -20.812 -6.012 1 94.5 88 LEU B CA 1
ATOM 1693 C C . LEU B 1 88 ? 0.075 -19.391 -5.941 1 94.5 88 LEU B C 1
ATOM 1695 O O . LEU B 1 88 ? 0.562 -18.578 -5.156 1 94.5 88 LEU B O 1
ATOM 1699 N N . VAL B 1 89 ? -0.936 -19.125 -6.727 1 95.12 89 VAL B N 1
ATOM 1700 C CA . VAL B 1 89 ? -1.534 -17.781 -6.77 1 95.12 89 VAL B CA 1
ATOM 1701 C C . VAL B 1 89 ? -2.227 -17.484 -5.441 1 95.12 89 VAL B C 1
ATOM 1703 O O . VAL B 1 89 ? -2.086 -16.391 -4.891 1 95.12 89 VAL B O 1
ATOM 1706 N N . GLU B 1 90 ? -2.973 -18.406 -4.934 1 93.38 90 GLU B N 1
ATOM 1707 C CA . GLU B 1 90 ? -3.639 -18.234 -3.645 1 93.38 90 GLU B CA 1
ATOM 1708 C C . GLU B 1 90 ? -2.631 -17.953 -2.537 1 93.38 90 GLU B C 1
ATOM 1710 O O . GLU B 1 90 ? -2.844 -17.047 -1.715 1 93.38 90 GLU B O 1
ATOM 1715 N N . ASN B 1 91 ? -1.544 -18.688 -2.559 1 94.25 91 ASN B N 1
ATOM 1716 C CA . ASN B 1 91 ? -0.493 -18.5 -1.566 1 94.25 91 ASN B CA 1
ATOM 1717 C C . ASN B 1 91 ? 0.131 -17.109 -1.683 1 94.25 91 ASN B C 1
ATOM 1719 O O . ASN B 1 91 ? 0.394 -16.453 -0.672 1 94.25 91 ASN B O 1
ATOM 1723 N N . LEU B 1 92 ? 0.398 -16.719 -2.891 1 92.75 92 LEU B N 1
ATOM 1724 C CA . LEU B 1 92 ? 0.988 -15.398 -3.125 1 92.75 92 LEU B CA 1
ATOM 1725 C C . LEU B 1 92 ? 0.067 -14.297 -2.621 1 92.75 92 LEU B C 1
ATOM 1727 O O . LEU B 1 92 ? 0.514 -13.375 -1.932 1 92.75 92 LEU B O 1
ATOM 1731 N N . ILE B 1 93 ? -1.229 -14.391 -2.898 1 91.94 93 ILE B N 1
ATOM 1732 C CA . ILE B 1 93 ? -2.207 -13.391 -2.484 1 91.94 93 ILE B CA 1
ATOM 1733 C C . ILE B 1 93 ? -2.297 -13.359 -0.961 1 91.94 93 ILE B C 1
ATOM 1735 O O . ILE B 1 93 ? -2.275 -12.289 -0.354 1 91.94 93 ILE B O 1
ATOM 1739 N N . ARG B 1 94 ? -2.363 -14.469 -0.373 1 89.5 94 ARG B N 1
ATOM 1740 C CA . ARG B 1 94 ? -2.453 -14.547 1.082 1 89.5 94 ARG B CA 1
ATOM 1741 C C . ARG B 1 94 ? -1.219 -13.938 1.739 1 89.5 94 ARG B C 1
ATOM 1743 O O . ARG B 1 94 ? -1.33 -13.203 2.725 1 89.5 94 ARG B O 1
ATOM 1750 N N . GLU B 1 95 ? -0.048 -14.32 1.23 1 88.94 95 GLU B N 1
ATOM 1751 C CA . GLU B 1 95 ? 1.208 -13.766 1.729 1 88.94 95 GLU B CA 1
ATOM 1752 C C . GLU B 1 95 ? 1.195 -12.242 1.685 1 88.94 95 GLU B C 1
ATOM 1754 O O . GLU B 1 95 ? 1.584 -11.586 2.652 1 88.94 95 GLU B O 1
ATOM 1759 N N . GLN B 1 96 ? 0.726 -11.703 0.575 1 85.38 96 GLN B N 1
ATOM 1760 C CA . GLN B 1 96 ? 0.675 -10.258 0.419 1 85.38 96 GLN B CA 1
ATOM 1761 C C . GLN B 1 96 ? -0.349 -9.641 1.365 1 85.38 96 GLN B C 1
ATOM 1763 O O . GLN B 1 96 ? -0.112 -8.57 1.932 1 85.38 96 GLN B O 1
ATOM 1768 N N . MET B 1 97 ? -1.515 -10.297 1.566 1 84.81 97 MET B N 1
ATOM 1769 C CA . MET B 1 97 ? -2.555 -9.773 2.445 1 84.81 97 MET B CA 1
ATOM 1770 C C . MET B 1 97 ? -2.088 -9.766 3.898 1 84.81 97 MET B C 1
ATOM 1772 O O . MET B 1 97 ? -2.4 -8.844 4.648 1 84.81 97 MET B O 1
ATOM 1776 N N . GLU B 1 98 ? -1.418 -10.82 4.266 1 83.69 98 GLU B N 1
ATOM 1777 C CA . GLU B 1 98 ? -0.876 -10.867 5.621 1 83.69 98 GLU B CA 1
ATOM 1778 C C . GLU B 1 98 ? 0.089 -9.711 5.871 1 83.69 98 GLU B C 1
ATOM 1780 O O . GLU B 1 98 ? 0.061 -9.094 6.934 1 83.69 98 GLU B O 1
ATOM 1785 N N . LEU B 1 99 ? 0.889 -9.492 4.945 1 77.38 99 LEU B N 1
ATOM 1786 C CA . LEU B 1 99 ? 1.824 -8.375 5.035 1 77.38 99 LEU B CA 1
ATOM 1787 C C . LEU B 1 99 ? 1.079 -7.051 5.156 1 77.38 99 LEU B C 1
ATOM 1789 O O . LEU B 1 99 ? 1.438 -6.207 5.977 1 77.38 99 LEU B O 1
ATOM 1793 N N . CYS B 1 100 ? 0.033 -6.914 4.379 1 73.88 100 CYS B N 1
ATOM 1794 C CA . CYS B 1 100 ? -0.756 -5.688 4.375 1 73.88 100 CYS B CA 1
ATOM 1795 C C . CYS B 1 100 ? -1.492 -5.508 5.699 1 73.88 100 CYS B C 1
ATOM 1797 O O . CYS B 1 100 ? -1.633 -4.387 6.191 1 73.88 100 CYS B O 1
ATOM 1799 N N . LYS B 1 101 ? -2.029 -6.586 6.16 1 72.5 101 LYS B N 1
ATOM 1800 C CA . LYS B 1 101 ? -2.709 -6.535 7.453 1 72.5 101 LYS B CA 1
ATOM 1801 C C . LYS B 1 101 ? -1.782 -6 8.539 1 72.5 101 LYS B C 1
ATOM 1803 O O . LYS B 1 101 ? -2.209 -5.234 9.406 1 72.5 101 LYS B O 1
ATOM 1808 N N . GLN B 1 102 ? -0.634 -6.449 8.516 1 70.69 102 GLN B N 1
ATOM 1809 C CA . GLN B 1 102 ? 0.337 -5.98 9.5 1 70.69 102 GLN B CA 1
ATOM 1810 C C . GLN B 1 102 ? 0.588 -4.484 9.352 1 70.69 102 GLN B C 1
ATOM 1812 O O . GLN B 1 102 ? 0.746 -3.775 10.352 1 70.69 102 GLN B O 1
ATOM 1817 N N . THR B 1 103 ? 0.522 -4.113 8.109 1 62.41 103 THR B N 1
ATOM 1818 C CA . THR B 1 103 ? 0.719 -2.693 7.832 1 62.41 103 THR B CA 1
ATOM 1819 C C . THR B 1 103 ? -0.531 -1.895 8.195 1 62.41 103 THR B C 1
ATOM 1821 O O . THR B 1 103 ? -0.436 -0.812 8.773 1 62.41 103 THR B O 1
ATOM 1824 N N . ARG B 1 104 ? -1.666 -2.426 7.648 1 58.31 104 ARG B N 1
ATOM 1825 C CA . ARG B 1 104 ? -2.939 -1.776 7.938 1 58.31 104 ARG B CA 1
ATOM 1826 C C . ARG B 1 104 ? -3.221 -1.763 9.438 1 58.31 104 ARG B C 1
ATOM 1828 O O . ARG B 1 104 ? -3.75 -0.782 9.961 1 58.31 104 ARG B O 1
ATOM 1835 N N . GLY B 1 105 ? -3.197 -3.057 9.945 1 53.84 105 GLY B N 1
ATOM 1836 C CA . GLY B 1 105 ? -3.371 -3.072 11.391 1 53.84 105 GLY B CA 1
ATOM 1837 C C . GLY B 1 105 ? -2.568 -1.999 12.094 1 53.84 105 GLY B C 1
ATOM 1838 O O . GLY B 1 105 ? -3.047 -1.389 13.055 1 53.84 105 GLY B O 1
ATOM 1839 N N . ALA B 1 106 ? -1.42 -1.908 11.602 1 49.38 106 ALA B N 1
ATOM 1840 C CA . ALA B 1 106 ? -0.624 -0.797 12.117 1 49.38 106 ALA B CA 1
ATOM 1841 C C . ALA B 1 106 ? -1.22 0.544 11.703 1 49.38 106 ALA B C 1
ATOM 1843 O O . ALA B 1 106 ? -1.153 1.521 12.453 1 49.38 106 ALA B O 1
ATOM 1844 N N . SER B 1 107 ? -1.847 0.386 10.438 1 51.12 107 SER B N 1
ATOM 1845 C CA . SER B 1 107 ? -2.412 1.6 9.852 1 51.12 107 SER B CA 1
ATOM 1846 C C . SER B 1 107 ? -3.863 1.792 10.281 1 51.12 107 SER B C 1
ATOM 1848 O O . SER B 1 107 ? -4.43 2.873 10.109 1 51.12 107 SER B O 1
ATOM 1850 N N . GLY B 1 108 ? -4.621 0.571 10.578 1 54.66 108 GLY B N 1
ATOM 1851 C CA . GLY B 1 108 ? -6.008 0.733 10.984 1 54.66 108 GLY B CA 1
ATOM 1852 C C . GLY B 1 108 ? -6.207 1.854 11.984 1 54.66 108 GLY B C 1
ATOM 1853 O O . GLY B 1 108 ? -7.277 2.467 12.039 1 54.66 108 GLY B O 1
ATOM 1854 N N . ALA B 1 109 ? -5.203 2.057 12.57 1 61.47 109 ALA B N 1
ATOM 1855 C CA . ALA B 1 109 ? -5.254 3.197 13.484 1 61.47 109 ALA B CA 1
ATOM 1856 C C . ALA B 1 109 ? -4.867 4.488 12.766 1 61.47 109 ALA B C 1
ATOM 1858 O O . ALA B 1 109 ? -4.055 4.469 11.836 1 61.47 109 ALA B O 1
ATOM 1859 N N . LEU B 1 110 ? -5.672 5.48 12.945 1 75.25 110 LEU B N 1
ATOM 1860 C CA . LEU B 1 110 ? -5.262 6.789 12.445 1 75.25 110 LEU B CA 1
ATOM 1861 C C . LEU B 1 110 ? -3.791 7.051 12.742 1 75.25 110 LEU B C 1
ATOM 1863 O O . LEU B 1 110 ? -3.297 6.695 13.812 1 75.25 110 LEU B O 1
ATOM 1867 N N . PRO B 1 111 ? -3.191 7.512 11.75 1 82.31 111 PRO B N 1
ATOM 1868 C CA . PRO B 1 111 ? -1.811 7.902 12.047 1 82.31 111 PRO B CA 1
ATOM 1869 C C . PRO B 1 111 ? -1.692 8.734 13.328 1 82.31 111 PRO B C 1
ATOM 1871 O O . PRO B 1 111 ? -2.555 9.57 13.602 1 82.31 111 PRO B O 1
ATOM 1874 N N . LYS B 1 112 ? -0.699 8.445 14.055 1 86.12 112 LYS B N 1
ATOM 1875 C CA . LYS B 1 112 ? -0.458 9.156 15.312 1 86.12 112 LYS B CA 1
ATOM 1876 C C . LYS B 1 112 ? -0.512 10.664 15.109 1 86.12 112 LYS B C 1
ATOM 1878 O O . LYS B 1 112 ? -1.028 11.391 15.961 1 86.12 112 LYS B O 1
ATOM 1883 N N . THR B 1 113 ? 0.043 11.109 14.023 1 90.81 113 THR B N 1
ATOM 1884 C CA . THR B 1 113 ? 0.043 12.539 13.719 1 90.81 113 THR B CA 1
ATOM 1885 C C . THR B 1 113 ? -1.383 13.078 13.641 1 90.81 113 THR B C 1
ATOM 1887 O O . THR B 1 113 ? -1.673 14.156 14.148 1 90.81 113 THR B O 1
ATOM 1890 N N . LEU B 1 114 ? -2.305 12.375 13.016 1 88 114 LEU B N 1
ATOM 1891 C CA . LEU B 1 114 ? -3.693 12.812 12.891 1 88 114 LEU B CA 1
ATOM 1892 C C . LEU B 1 114 ? -4.402 12.766 14.242 1 88 114 LEU B C 1
ATOM 1894 O O . LEU B 1 114 ? -5.195 13.656 14.562 1 88 114 LEU B O 1
ATOM 1898 N N . VAL B 1 115 ? -4.102 11.742 14.977 1 83 115 VAL B N 1
ATOM 1899 C CA . VAL B 1 115 ? -4.672 11.633 16.312 1 83 115 VAL B CA 1
ATOM 1900 C C . VAL B 1 115 ? -4.258 12.836 17.156 1 83 115 VAL B C 1
ATOM 1902 O O . VAL B 1 115 ? -5.078 13.43 17.859 1 83 115 VAL B O 1
ATOM 1905 N N . TYR B 1 116 ? -3.008 13.219 17.109 1 88.06 116 TYR B N 1
ATOM 1906 C CA . TYR B 1 116 ? -2.488 14.391 17.797 1 88.06 116 TYR B CA 1
ATOM 1907 C C . TYR B 1 116 ? -3.248 15.648 17.406 1 88.06 116 TYR B C 1
ATOM 1909 O O . TYR B 1 116 ? -3.668 16.422 18.266 1 88.06 116 TYR B O 1
ATOM 1917 N N . VAL B 1 117 ? -3.387 15.875 16.141 1 89.19 117 VAL B N 1
ATOM 1918 C CA . VAL B 1 117 ? -4.055 17.062 15.633 1 89.19 117 VAL B CA 1
ATOM 1919 C C . VAL B 1 117 ? -5.492 17.109 16.141 1 89.19 117 VAL B C 1
ATOM 1921 O O . VAL B 1 117 ? -5.949 18.141 16.641 1 89.19 117 VAL B O 1
ATOM 1924 N N . LEU B 1 118 ? -6.121 16.016 16.078 1 83.56 118 LEU B N 1
ATOM 1925 C CA . LEU B 1 118 ? -7.52 15.945 16.484 1 83.56 118 LEU B CA 1
ATOM 1926 C C . LEU B 1 118 ? -7.668 16.188 17.984 1 83.56 118 LEU B C 1
ATOM 1928 O O . LEU B 1 118 ? -8.586 16.891 18.406 1 83.56 118 LEU B O 1
ATOM 1932 N N . ASN B 1 119 ? -6.789 15.648 18.719 1 82.81 119 ASN B N 1
ATOM 1933 C CA . ASN B 1 119 ? -6.812 15.836 20.156 1 82.81 119 ASN B CA 1
ATOM 1934 C C . ASN B 1 119 ? -6.508 17.281 20.547 1 82.81 119 ASN B C 1
ATOM 1936 O O . ASN B 1 119 ? -7.051 17.797 21.516 1 82.81 119 ASN B O 1
ATOM 1940 N N . SER B 1 120 ? -5.625 17.828 19.828 1 80.44 120 SER B N 1
ATOM 1941 C CA . SER B 1 120 ? -5.242 19.203 20.109 1 80.44 120 SER B CA 1
ATOM 1942 C C . SER B 1 120 ? -6.395 20.172 19.828 1 80.44 120 SER B C 1
ATOM 1944 O O . SER B 1 120 ? -6.492 21.219 20.469 1 80.44 120 SER B O 1
ATOM 1946 N N . GLN B 1 121 ? -7.246 19.844 18.859 1 73.25 121 GLN B N 1
ATOM 1947 C CA . GLN B 1 121 ? -8.383 20.688 18.5 1 73.25 121 GLN B CA 1
ATOM 1948 C C . GLN B 1 121 ? -9.562 20.453 19.422 1 73.25 121 GLN B C 1
ATOM 1950 O O . GLN B 1 121 ? -10.367 21.359 19.656 1 73.25 121 GLN B O 1
ATOM 1955 N N . ALA B 1 122 ? -9.984 19.172 19.609 1 60.94 122 ALA B N 1
ATOM 1956 C CA . ALA B 1 122 ? -11.117 18.828 20.469 1 60.94 122 ALA B CA 1
ATOM 1957 C C . ALA B 1 122 ? -10.992 19.469 21.844 1 60.94 122 ALA B C 1
ATOM 1959 O O . ALA B 1 122 ? -12 19.781 22.484 1 60.94 122 ALA B O 1
ATOM 1960 N N . CYS B 1 123 ? -9.844 19.391 22.422 1 48.72 123 CYS B N 1
ATOM 1961 C CA . CYS B 1 123 ? -9.805 20.047 23.719 1 48.72 123 CYS B CA 1
ATOM 1962 C C . CYS B 1 123 ? -10.328 21.469 23.641 1 48.72 123 CYS B C 1
ATOM 1964 O O . CYS B 1 123 ? -10.68 22.062 24.656 1 48.72 123 CYS B O 1
ATOM 1966 N N . HIS B 1 124 ? -10.219 22.109 22.594 1 44.69 124 HIS B N 1
ATOM 1967 C CA . HIS B 1 124 ? -10.688 23.484 22.641 1 44.69 124 HIS B CA 1
ATOM 1968 C C . HIS B 1 124 ? -12.203 23.562 22.516 1 44.69 124 HIS B C 1
ATOM 1970 O O . HIS B 1 124 ? -12.812 24.594 22.812 1 44.69 124 HIS B O 1
ATOM 1976 N N . GLY B 1 125 ? -12.867 22.703 21.75 1 37.38 125 GLY B N 1
ATOM 1977 C CA . GLY B 1 125 ? -14.305 22.938 21.781 1 37.38 125 GLY B CA 1
ATOM 1978 C C . GLY B 1 125 ? -14.914 22.719 23.156 1 37.38 125 GLY B C 1
ATOM 1979 O O . GLY B 1 125 ? -16.062 23.094 23.391 1 37.38 125 GLY B O 1
ATOM 1980 N N . LYS B 1 126 ? -14.742 21.609 23.891 1 39.12 126 LYS B N 1
ATOM 1981 C CA . LYS B 1 126 ? -15.57 21.438 25.078 1 39.12 126 LYS B CA 1
ATOM 1982 C C . LYS B 1 126 ? -15.273 22.5 26.125 1 39.12 126 LYS B C 1
ATOM 1984 O O . LYS B 1 126 ? -15.766 22.438 27.25 1 39.12 126 LYS B O 1
ATOM 1989 N N . ILE B 1 127 ? -14.523 23.469 26.141 1 31.75 127 ILE B N 1
ATOM 1990 C CA . ILE B 1 127 ? -14.719 24.25 27.359 1 31.75 127 ILE B CA 1
ATOM 1991 C C . ILE B 1 127 ? -16.156 24.781 27.406 1 31.75 127 ILE B C 1
ATOM 1993 O O . ILE B 1 127 ? -16.734 24.906 28.484 1 31.75 127 ILE B O 1
ATOM 1997 N N . HIS B 1 128 ? -16.719 25.625 26.469 1 26.58 128 HIS B N 1
ATOM 1998 C CA . HIS B 1 128 ? -17.875 26.375 26.953 1 26.58 128 HIS B CA 1
ATOM 1999 C C . HIS B 1 128 ? -19.141 25.516 26.906 1 26.58 128 HIS B C 1
ATOM 2001 O O . HIS B 1 128 ? -19.766 25.391 25.859 1 26.58 128 HIS B O 1
ATOM 2007 N N . LEU B 1 129 ? -19.297 24.203 27.109 1 20.92 129 LEU B N 1
ATOM 2008 C CA . LEU B 1 129 ? -20.594 24.078 27.766 1 20.92 129 LEU B CA 1
ATOM 2009 C C . LEU B 1 129 ? -20.531 24.594 29.203 1 20.92 129 LEU B C 1
ATOM 2011 O O . LEU B 1 129 ? -19.531 24.406 29.891 1 20.92 129 LEU B O 1
#

pLDDT: mean 77.05, std 20.08, range [20.28, 97.25]

Secondary structure (DSSP, 8-state):
-HHHHHHHHHHHS---EEEEEEEEEEE--HHHHHHHHHTHHHHHHTT-EEEE--SSS-EEEEEEEEHHHHHHHHHHHHTTPPP-HHHHHHHHHHHHHHHHHHHHHHHHS--HHHHHHHHHHHHHHSS--/-HHHHHHHHHHHS---EEEEEEEEEEE--HHHHHHHHHTHHHHHHTT-EEEE--SSS-EEEEEEEEHHHHHHHHHHHHTTPPP-HHHHHHHHHHHHHHHHHHHHHHHSS--HHHHHHHHHHHHHHSS--

=== Feature glossary ===
Annotated list of the representations used here:

Nearest PDB structures. The Foldseek neighbor list gives the closest experimentally determined structures in the PDB, ranked by structural alignment. TM-score near 1 means near-identical fold; near 0.3 means only rough topology match. This is how one finds what a novel AlphaFold prediction most resembles in the solved-structure universe.

Foldseek 3Di. Foldseek's 3Di representation compresses backbone geometry into a per-residue letter drawn from a learned twenty-state alphabet. It captures the tertiary interaction pattern around each residue — which residues are packed against it in space, regardless of where they are in sequence.

Radius of gyration, Cα contacts, bounding box. Radius of gyration (Rg) is the root-mean-square distance of Cα atoms from their centroid — a single number for overall size and compactness. A globular domain of N residues has Rg ≈ 2.2·N^0.38 Å; an extended or disordered chain has a much larger Rg. The Cα contact count is the number of residue pairs whose Cα atoms are within 8 Å and are more than four positions apart in sequence — a standard proxy for tertiary packing density. The bounding box is the smallest axis-aligned box enclosing all Cα atoms.

InterPro / GO / CATH / organism. The annotation block draws on four external resources. InterPro: which protein families and domains the sequence belongs to. GO: standardized terms for what the protein does, what process it participates in, and where in the cell it acts. CATH: which structural fold it has in the CATH hierarchy. Organism: the species of origin.

mmCIF coordinates. The mmCIF block holds the 3D Cartesian coordinates of each backbone atom (N, Cα, C, O) in ångströms. mmCIF is the PDB's canonical archive format — a tagged-loop text representation of the atomic model.

pLDDT. pLDDT is the predicted lDDT-Cα score: AlphaFold's confidence that the local environment of each residue (all inter-atomic distances within 15 Å) is correctly placed. It is a per-residue number between 0 and 100, with higher meaning more reliable.

Backbone torsions (φ/ψ). φ (phi) and ψ (psi) are the two rotatable backbone dihedrals per residue: φ is the C(i-1)–N–Cα–C torsion, ψ is the N–Cα–C–N(i+1) torsion, both in degrees on (−180°, 180°]. α-helical residues cluster near (−60°, −45°); β-strand residues near (−120°, +130°). A Ramachandran plot is simply a scatter of (φ, ψ) for every residue.

B-factor. For experimental (PDB) structures, the B-factor (temperature factor) quantifies the positional spread of each atom in the crystal — a combination of thermal vibration and static disorder — in units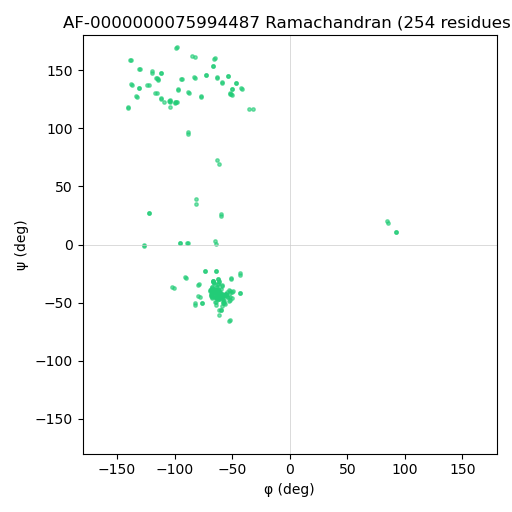 of Å². High B-factors mark flexible loops or poorly resolved regions; low B-factors mark the rigid, well-ordered core.

Secondary structure (3-state, P-SEA). SS3 is a coarse helix/strand/coil call (letters a/b/c) made by the P-SEA algorithm from inter-Cα distances and dihedrals. It is less detailed than DSSP but needs only Cα positions.

Predicted aligned error. Predicted aligned error is AlphaFold's pairwise confidence. Unlike pLDDT (per-residue), PAE is per-residue-pair and captures whether two parts of the structure are correctly placed relative to each other. Units are ångströms of expected positional error.

Solvent-accessible surface area. Solvent-accessible surface area (SASA) is the area in Å² traced out by the centre of a 1.4 Å probe sphere (a water molecule) rolled over the protein's van der Waals surface (Shrake–Rupley / Lee–Richards construction). Buried residues have near-zero SASA; fully exposed residues can exceed 200 Å². The total SASA scales roughly with the number of surface residues.

Secondary structure (8-state, DSSP). The SS8 string is DSSP's per-residue secondary-structure call. α-helix (H) means an i→i+4 H-bond ladder; β-strand (E) means the residue participates in a β-sheet; 3₁₀ (G) and π (I) are tighter and wider helices; T/S are turns/bends; '-' is loop.

Rendered structure images. Structure images are PyMOL renders from six orthogonal camera directions. Cartoon representation draws helices as coils and strands as arrows; sticks shows the backbone as bonds; surface shows the solvent-excluded envelope. Rainbow coloring maps sequence position to hue (blue→red, N→C); chain coloring assigns a distinct color per polypeptide.

Sequence. The amino-acid sequence is the protein's primary structure: the linear order of residues from the N-terminus to the C-terminus, written in one-letter code. Everything else here — the 3D coordinates, the secondary structure, the domain annotations — is ultimately a consequence of this string.

Contact-map, Ramachandran, and PAE plots. Three diagnostic plots accompany the record. The Cα contact map visualizes the tertiary structure as a 2D adjacency matrix (8 Å cutoff, sequence-local contacts suppressed). The Ramachandran plot shows the distribution of backbone (φ, ψ) torsions, with points in the α and β basins reflecting secondary structure content. The PAE plot shows AlphaFold's inter-residue confidence as a color matrix.